Protein AF-A0A8T7HIF3-F1 (afdb_monomer)

Secondary structure (DSSP, 8-state):
-EEEEEEEEEEEEEETTEEEEEEEEEETT--EEEEEEE--EEEEESS----EEEETTEEEEEEEEEEEEEEETTEEEEEEEEEESSHHHHHHHHHHHHHTT--EESTTS-HHHHHHHHTTPPTTS-EEEEEEEE--TTSSS-EEEEEEEEE----------EEEEEEEE--SSS---TTTSPEEEEEEEEE-TT--EEEEEEE--------TTEEE-SSHHHHHHHHHHHHHHH--SEEE-SSTTTTHHHHHHHHHHHTT--

pLDDT: mean 95.4, std 4.4, range [67.19, 98.75]

Solvent-accessible surface area (backbone atoms only — not comparable to full-atom values): 14726 Å² total; per-residue (Å²): 90,77,49,56,31,28,36,70,48,79,49,75,51,76,56,94,64,37,31,34,39,38,30,38,26,30,35,88,90,62,52,59,33,32,42,36,34,76,52,76,33,60,31,35,25,69,60,91,75,80,56,75,45,86,50,100,91,49,72,30,33,50,72,52,72,42,83,43,79,43,77,57,94,91,36,83,42,74,32,21,41,39,30,26,37,32,63,71,24,36,52,56,49,49,51,54,37,46,74,72,72,39,60,67,42,73,56,83,57,56,60,69,61,45,55,30,59,77,49,61,48,58,77,45,16,36,30,38,33,35,35,49,78,50,96,56,91,88,50,99,44,56,39,32,46,34,84,44,73,41,55,77,47,84,58,64,82,78,70,64,26,34,32,34,49,52,72,43,71,50,54,98,53,104,60,92,44,48,91,76,35,48,66,51,34,43,39,40,46,28,36,39,61,90,65,50,77,44,64,40,33,39,29,41,74,87,71,96,80,88,62,87,47,56,46,76,44,86,34,61,67,55,44,54,52,48,51,50,49,49,53,66,72,65,55,55,77,40,80,47,57,82,62,27,87,80,43,47,52,56,37,51,50,46,43,27,59,76,68,72,58,128

Foldseek 3Di:
DKFKWFFADWDWDADPLWIKIWTFIAGPVRATEIEIEIDWDWWKWADDDWDWDDDDPDIKTFPHWDWDWDDDPNDTGIIIITTISDLVSLVVVCVVCVVVVIDIGPSPDRPVNVVCVVQVPDHQAMKMFDFDWDDDPPDPGIYTYGPDIHDDDRDRDAQFWEKEKDWDWDDPPPDDDLLPIATAKMWIWIQGRVRDIDTAMEGCDDDDDDDPRYDHDPDRQVVLVVVVVCCVVSVGPYYDYDCCVPHVVVSSVSNCVSVVND

Structure (mmCIF, N/CA/C/O backbone):
data_AF-A0A8T7HIF3-F1
#
_entry.id   AF-A0A8T7HIF3-F1
#
loop_
_atom_site.group_PDB
_atom_site.id
_atom_site.type_symbol
_atom_site.label_atom_id
_atom_site.label_alt_id
_atom_site.label_comp_id
_atom_site.label_asym_id
_atom_site.label_entity_id
_atom_site.label_seq_id
_atom_site.pdbx_PDB_ins_code
_atom_site.Cartn_x
_atom_site.Cartn_y
_atom_site.Cartn_z
_atom_site.occupancy
_atom_site.B_iso_or_equiv
_atom_site.auth_seq_id
_atom_site.auth_comp_id
_atom_site.auth_asym_id
_atom_site.auth_atom_id
_atom_site.pdbx_PDB_model_num
ATOM 1 N N . MET A 1 1 ? -13.182 -20.890 4.663 1.00 96.44 1 MET A N 1
ATOM 2 C CA . MET A 1 1 ? -11.889 -21.610 4.549 1.00 96.44 1 MET A CA 1
ATOM 3 C C . MET A 1 1 ? -10.808 -20.873 5.333 1.00 96.44 1 MET A C 1
ATOM 5 O O . MET A 1 1 ? -11.036 -19.725 5.696 1.00 96.44 1 MET A O 1
ATOM 9 N N . LYS A 1 2 ? -9.673 -21.520 5.622 1.00 97.62 2 LYS A N 1
ATOM 10 C CA . LYS A 1 2 ? -8.513 -20.895 6.278 1.00 97.62 2 LYS A CA 1
ATOM 11 C C . LYS A 1 2 ? -7.358 -20.776 5.295 1.00 97.62 2 LYS A C 1
ATOM 13 O O . LYS A 1 2 ? -7.141 -21.714 4.532 1.00 97.62 2 LYS A O 1
ATOM 18 N N . ILE A 1 3 ? -6.639 -19.661 5.336 1.00 97.38 3 ILE A N 1
ATOM 19 C CA . ILE A 1 3 ? -5.403 -19.457 4.576 1.00 97.38 3 ILE A CA 1
ATOM 20 C C . ILE A 1 3 ? -4.308 -18.921 5.492 1.00 97.38 3 ILE A C 1
ATOM 22 O O . ILE A 1 3 ? -4.598 -18.189 6.439 1.00 97.38 3 ILE A O 1
ATOM 26 N N . GLN A 1 4 ? -3.064 -19.261 5.178 1.00 96.19 4 GLN A N 1
ATOM 27 C CA . GLN A 1 4 ? -1.876 -18.669 5.779 1.00 96.19 4 GLN A CA 1
ATOM 28 C C . GLN A 1 4 ? -1.153 -17.834 4.727 1.00 96.19 4 GLN A C 1
ATOM 30 O O . GLN A 1 4 ? -1.069 -18.234 3.564 1.00 96.19 4 GLN A O 1
ATOM 35 N N . PHE A 1 5 ? -0.702 -16.648 5.111 1.00 96.00 5 PHE A N 1
ATOM 36 C CA . PHE A 1 5 ? -0.134 -15.674 4.190 1.00 96.00 5 PHE A CA 1
ATOM 37 C C . PHE A 1 5 ? 0.821 -14.722 4.906 1.00 96.00 5 PHE A C 1
ATOM 39 O O . PHE A 1 5 ? 0.818 -14.619 6.131 1.00 96.00 5 PHE A O 1
ATOM 46 N N . TYR A 1 6 ? 1.593 -13.980 4.120 1.00 96.12 6 TYR A N 1
ATOM 47 C CA . TYR A 1 6 ? 2.580 -13.028 4.610 1.00 96.12 6 TYR A CA 1
ATOM 48 C C . TYR A 1 6 ? 2.303 -11.662 3.969 1.00 96.12 6 TYR A C 1
ATOM 50 O O . TYR A 1 6 ? 2.569 -11.470 2.775 1.00 96.12 6 TYR A O 1
ATOM 58 N N . PRO A 1 7 ? 1.706 -10.718 4.714 1.00 96.38 7 PRO A N 1
ATOM 59 C CA . PRO A 1 7 ? 1.350 -9.407 4.191 1.00 96.38 7 PRO A CA 1
ATOM 60 C C . PRO A 1 7 ? 2.551 -8.464 4.203 1.00 96.38 7 PRO A C 1
ATOM 62 O O . PRO A 1 7 ? 3.224 -8.328 5.222 1.00 96.38 7 PRO A O 1
ATOM 65 N N . TYR A 1 8 ? 2.811 -7.783 3.093 1.00 95.19 8 TYR A N 1
ATOM 66 C CA . TYR A 1 8 ? 3.977 -6.903 2.946 1.00 95.19 8 TYR A CA 1
ATOM 67 C C . TYR A 1 8 ? 3.624 -5.468 2.547 1.00 95.19 8 TYR A C 1
ATOM 69 O O . TYR A 1 8 ? 4.460 -4.585 2.717 1.00 95.19 8 TYR A O 1
ATOM 77 N N . ASP A 1 9 ? 2.398 -5.215 2.085 1.00 96.81 9 ASP A N 1
ATOM 78 C CA . ASP A 1 9 ? 1.894 -3.865 1.832 1.00 96.81 9 ASP A CA 1
ATOM 79 C C . ASP A 1 9 ? 0.426 -3.729 2.266 1.00 96.81 9 ASP A C 1
ATOM 81 O O . ASP A 1 9 ? -0.338 -4.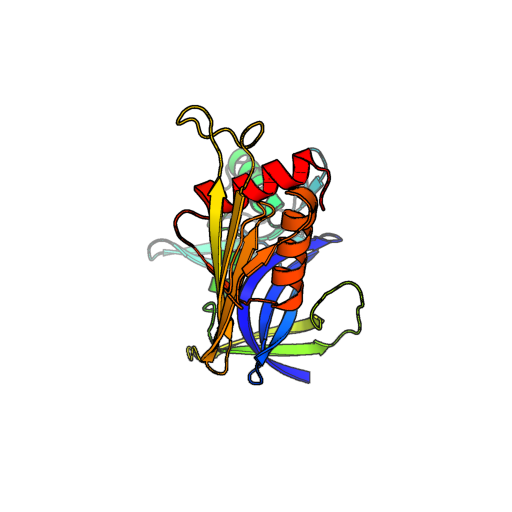702 2.265 1.00 96.81 9 ASP A O 1
ATOM 85 N N . PHE A 1 10 ? 0.039 -2.524 2.683 1.00 97.94 10 PHE A N 1
ATOM 86 C CA . PHE A 1 10 ? -1.220 -2.261 3.374 1.00 97.94 10 PHE A CA 1
ATOM 87 C C . PHE A 1 10 ? -1.871 -0.970 2.883 1.00 97.94 10 PHE A C 1
ATOM 89 O O . PHE A 1 10 ? -1.314 0.121 2.988 1.00 97.94 10 PHE A O 1
ATOM 96 N N . GLU A 1 11 ? -3.125 -1.074 2.463 1.00 97.31 11 GLU A N 1
ATOM 97 C CA . GLU A 1 11 ? -3.973 0.064 2.112 1.00 97.31 11 GLU A CA 1
ATOM 98 C C . GLU A 1 11 ? -5.292 -0.034 2.891 1.00 97.31 11 GLU A C 1
ATOM 100 O O . GLU A 1 11 ? -5.698 -1.115 3.315 1.00 97.31 11 GLU A O 1
ATOM 105 N N . TYR A 1 12 ? -6.012 1.073 3.072 1.00 97.44 12 TYR A N 1
ATOM 106 C CA . TYR A 1 12 ? -7.410 1.011 3.491 1.00 97.44 12 TYR A CA 1
ATOM 107 C C . TYR A 1 12 ? -8.301 1.834 2.570 1.00 97.44 12 TYR A C 1
ATOM 109 O O . TYR A 1 12 ? -7.892 2.862 2.032 1.00 97.44 12 TYR A O 1
ATOM 117 N N . LYS A 1 13 ? -9.551 1.394 2.417 1.00 96.06 13 LYS A N 1
ATOM 118 C CA . LYS A 1 13 ? -10.590 2.125 1.682 1.00 96.06 13 LYS A CA 1
ATOM 119 C C . LYS A 1 13 ? -11.851 2.189 2.517 1.00 96.06 13 LYS A C 1
ATOM 121 O O . LYS A 1 13 ? -12.223 1.211 3.163 1.00 96.06 13 LYS A O 1
ATOM 126 N N . VAL A 1 14 ? -12.510 3.337 2.468 1.00 94.94 14 VAL A N 1
ATOM 127 C CA . VAL A 1 14 ? -13.808 3.554 3.107 1.00 94.94 14 VAL A CA 1
ATOM 128 C C . VAL A 1 14 ? -14.887 3.399 2.044 1.00 94.94 14 VAL A C 1
ATOM 130 O O . VAL A 1 14 ? -14.781 3.986 0.966 1.00 94.94 14 VAL A O 1
ATOM 133 N N . LYS A 1 15 ? -15.905 2.591 2.328 1.00 92.62 15 LYS A N 1
ATOM 134 C CA . LYS A 1 15 ? -17.075 2.406 1.473 1.00 92.62 15 LYS A CA 1
ATOM 135 C C . LYS A 1 15 ? -18.299 2.188 2.356 1.00 92.62 15 LYS A C 1
ATOM 137 O O . LYS A 1 15 ? -18.263 1.307 3.205 1.00 92.62 15 LYS A O 1
ATOM 142 N N . ASP A 1 16 ? -19.357 2.966 2.130 1.00 89.88 16 ASP A N 1
ATOM 143 C CA . ASP A 1 16 ? -20.636 2.852 2.846 1.00 89.88 16 ASP A CA 1
ATOM 144 C C . ASP A 1 16 ? -20.457 2.853 4.383 1.00 89.88 16 ASP A C 1
ATOM 146 O O . ASP A 1 16 ? -20.921 1.949 5.072 1.00 89.88 16 ASP A O 1
ATOM 150 N N . ASP A 1 17 ? -19.701 3.831 4.910 1.00 89.38 17 ASP A N 1
ATOM 151 C CA . ASP A 1 17 ? -19.339 3.973 6.339 1.00 89.38 17 ASP A CA 1
ATOM 152 C C . ASP A 1 17 ? -18.594 2.774 6.963 1.00 89.38 17 ASP A C 1
ATOM 154 O O . ASP A 1 17 ? -18.423 2.686 8.182 1.00 89.38 17 ASP A O 1
ATOM 158 N N . LYS A 1 18 ? -18.095 1.859 6.128 1.00 92.94 18 LYS A N 1
ATOM 159 C CA . LYS A 1 18 ? -17.243 0.742 6.528 1.00 92.94 18 LYS A CA 1
ATOM 160 C C . LYS A 1 18 ? -15.834 0.948 6.016 1.00 92.94 18 LYS A C 1
ATOM 162 O O . LYS A 1 18 ? -15.615 1.371 4.879 1.00 92.94 18 LYS A O 1
ATOM 167 N N . THR A 1 19 ? -14.861 0.619 6.854 1.00 96.56 19 THR A N 1
ATOM 168 C CA . THR A 1 19 ? -13.452 0.696 6.482 1.00 96.56 19 THR A CA 1
ATOM 169 C C . THR A 1 19 ? -12.907 -0.704 6.258 1.00 96.56 19 THR A C 1
ATOM 171 O O . THR A 1 19 ? -13.069 -1.597 7.083 1.00 96.56 19 THR A O 1
ATOM 174 N N . TYR A 1 20 ? -12.268 -0.892 5.110 1.00 97.81 20 TYR A N 1
ATOM 175 C CA . TYR A 1 20 ? -11.677 -2.157 4.707 1.00 97.81 20 TYR A CA 1
ATOM 176 C C . TYR A 1 20 ? -10.174 -1.993 4.579 1.00 97.81 20 TYR A C 1
ATOM 178 O O . TYR A 1 20 ? -9.723 -1.130 3.824 1.00 97.81 20 TYR A O 1
ATOM 186 N N . VAL A 1 21 ? -9.423 -2.832 5.280 1.00 98.44 21 VAL A N 1
ATOM 187 C CA . VAL A 1 21 ? -7.976 -2.966 5.124 1.00 98.44 21 VAL A CA 1
ATOM 188 C C . VAL A 1 21 ? -7.700 -3.990 4.031 1.00 98.44 21 VAL A C 1
ATOM 190 O O . VAL A 1 21 ? -8.274 -5.077 4.036 1.00 98.44 21 VAL A O 1
ATOM 193 N N . TYR A 1 22 ? -6.839 -3.621 3.094 1.00 98.12 22 TYR A N 1
ATOM 194 C CA . TYR A 1 22 ? -6.328 -4.448 2.013 1.00 98.12 22 TYR A CA 1
ATOM 195 C C . TYR A 1 22 ? -4.877 -4.772 2.343 1.00 98.12 22 TYR A C 1
ATOM 197 O O . TYR A 1 22 ? -4.049 -3.872 2.446 1.00 98.12 22 TYR A O 1
ATOM 205 N N . MET A 1 23 ? -4.595 -6.053 2.529 1.00 98.12 23 MET A N 1
ATOM 206 C CA . MET A 1 23 ? -3.263 -6.584 2.779 1.00 98.12 23 MET A CA 1
ATOM 207 C C . MET A 1 23 ? -2.804 -7.267 1.495 1.00 98.12 23 MET A C 1
ATOM 209 O O . MET A 1 23 ? -3.392 -8.273 1.089 1.00 98.12 23 MET A O 1
ATOM 213 N N . TYR A 1 24 ? -1.812 -6.693 0.822 1.00 97.12 24 TYR A N 1
ATOM 214 C CA . TYR A 1 24 ? -1.164 -7.340 -0.313 1.00 97.12 24 TYR A CA 1
ATOM 215 C C . TYR A 1 24 ? -0.136 -8.326 0.226 1.00 97.12 24 TYR A C 1
ATOM 217 O O . TYR A 1 24 ? 0.717 -7.971 1.047 1.00 97.12 24 TYR A O 1
ATOM 225 N N . SER A 1 25 ? -0.276 -9.576 -0.200 1.00 95.75 25 SER A N 1
ATOM 226 C CA . SER A 1 25 ? 0.326 -10.708 0.491 1.00 95.75 25 SER A CA 1
ATOM 227 C C . SER A 1 25 ? 0.764 -11.796 -0.475 1.00 95.75 25 SER A C 1
ATOM 229 O O . SER A 1 25 ? 0.305 -11.864 -1.617 1.00 95.75 25 SER A O 1
ATOM 231 N N . LYS A 1 26 ? 1.602 -12.700 0.028 1.00 95.00 26 LYS A N 1
ATOM 232 C CA . LYS A 1 26 ? 1.905 -13.985 -0.603 1.00 95.00 26 LYS A CA 1
ATOM 233 C C . LYS A 1 26 ? 1.387 -15.140 0.250 1.00 95.00 26 LYS A C 1
ATOM 235 O O . LYS A 1 26 ? 1.401 -15.056 1.477 1.00 95.00 26 LYS A O 1
ATOM 240 N N . LEU A 1 27 ? 0.890 -16.182 -0.408 1.00 94.31 27 LEU A N 1
ATOM 241 C CA . LEU A 1 27 ? 0.676 -17.498 0.195 1.00 94.31 27 LEU A CA 1
ATOM 242 C C . LEU A 1 27 ? 2.014 -18.241 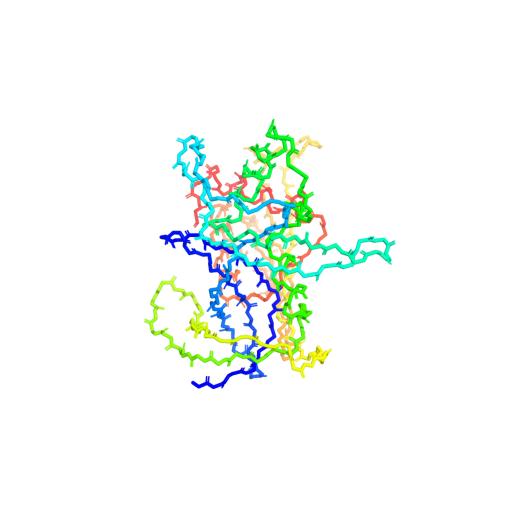0.322 1.00 94.31 27 LEU A C 1
ATOM 244 O O . LEU A 1 27 ? 3.021 -17.831 -0.256 1.00 94.31 27 LEU A O 1
ATOM 248 N N . GLU A 1 28 ? 2.015 -19.358 1.048 1.00 89.44 28 GLU A N 1
ATOM 249 C CA . GLU A 1 28 ? 3.200 -20.212 1.226 1.00 89.44 28 GLU A CA 1
ATOM 250 C C . GLU A 1 28 ? 3.792 -20.710 -0.106 1.00 89.44 28 GLU A C 1
ATOM 252 O O . GLU A 1 28 ? 5.008 -20.777 -0.257 1.00 89.44 28 GLU A O 1
ATOM 257 N N . ASP A 1 29 ? 2.947 -20.969 -1.109 1.00 90.88 29 ASP A N 1
ATOM 258 C CA . ASP A 1 29 ? 3.363 -21.390 -2.455 1.00 90.88 29 ASP A CA 1
ATOM 259 C C . ASP A 1 29 ? 3.863 -20.237 -3.354 1.00 90.88 29 ASP A C 1
ATOM 261 O O . ASP A 1 29 ? 4.174 -20.448 -4.527 1.00 90.88 29 ASP A O 1
ATOM 265 N N . GLY A 1 30 ? 3.936 -19.011 -2.825 1.00 90.75 30 GLY A N 1
ATOM 266 C CA . GLY A 1 30 ? 4.357 -17.811 -3.549 1.00 90.75 30 GLY A CA 1
ATOM 267 C C . GLY A 1 30 ? 3.242 -17.114 -4.334 1.00 90.75 30 GLY A C 1
ATOM 268 O O . GLY A 1 30 ? 3.475 -16.032 -4.884 1.00 90.75 30 GLY A O 1
ATOM 269 N N . THR A 1 31 ? 2.025 -17.665 -4.360 1.00 93.12 31 THR A N 1
ATOM 270 C CA . THR A 1 31 ? 0.877 -17.034 -5.020 1.00 93.12 31 THR A CA 1
ATOM 271 C C . THR A 1 31 ? 0.580 -15.682 -4.381 1.00 93.12 31 THR A C 1
ATOM 273 O O . THR A 1 31 ? 0.305 -15.584 -3.183 1.00 93.12 31 THR A O 1
ATOM 276 N N . LYS A 1 32 ? 0.593 -14.620 -5.192 1.00 94.88 32 LYS A N 1
ATOM 277 C CA . LYS A 1 32 ? 0.207 -13.277 -4.748 1.00 94.88 32 LYS A CA 1
ATOM 278 C C . LYS A 1 32 ? -1.299 -13.197 -4.575 1.00 94.88 32 LYS A C 1
ATOM 280 O O . LYS A 1 32 ? -2.043 -13.583 -5.473 1.00 94.88 32 LYS A O 1
ATOM 285 N N . ILE A 1 33 ? -1.745 -12.631 -3.464 1.00 96.25 33 ILE A N 1
ATOM 286 C CA . ILE A 1 33 ? -3.158 -12.426 -3.146 1.00 96.25 33 ILE A CA 1
ATOM 287 C C . ILE A 1 33 ? -3.371 -11.050 -2.511 1.00 96.25 33 ILE A C 1
ATOM 289 O O . ILE A 1 33 ? -2.432 -10.383 -2.075 1.00 96.25 33 ILE A O 1
ATOM 293 N N . CYS A 1 34 ? -4.629 -10.633 -2.424 1.00 97.62 34 CYS A N 1
ATOM 294 C CA . CYS A 1 34 ? -5.034 -9.518 -1.582 1.00 97.62 34 CYS A CA 1
ATOM 295 C C . CYS A 1 34 ? -6.047 -10.007 -0.547 1.00 97.62 34 CYS A C 1
ATOM 297 O O . CYS A 1 34 ? -7.108 -10.515 -0.910 1.00 97.62 34 CYS A O 1
ATOM 299 N N . VAL A 1 35 ? -5.734 -9.845 0.737 1.00 98.19 35 VAL A N 1
ATOM 300 C CA . VAL A 1 35 ? -6.654 -10.148 1.838 1.00 98.19 35 VAL A CA 1
ATOM 301 C C . VAL A 1 35 ? -7.365 -8.862 2.243 1.00 98.19 35 VAL A C 1
ATOM 303 O O . VAL A 1 35 ? -6.727 -7.882 2.624 1.00 98.19 35 VAL A O 1
ATOM 306 N N . LYS A 1 36 ? -8.693 -8.857 2.164 1.00 98.00 36 LYS A N 1
ATOM 307 C CA . LYS A 1 36 ? -9.542 -7.726 2.532 1.00 98.00 36 LYS A CA 1
ATOM 308 C C . LYS A 1 36 ? -10.277 -8.032 3.833 1.00 98.00 36 LYS A C 1
ATOM 310 O O . LYS A 1 36 ? -11.059 -8.975 3.875 1.00 98.00 36 LYS A O 1
ATOM 315 N N . HIS A 1 37 ? -10.076 -7.205 4.853 1.00 98.31 37 HIS A N 1
ATOM 316 C CA . HIS A 1 37 ? -10.683 -7.362 6.178 1.00 98.31 37 HIS A CA 1
ATOM 317 C C . HIS A 1 37 ? -11.385 -6.067 6.609 1.00 98.31 37 HIS A C 1
ATOM 319 O O . HIS A 1 37 ? -10.850 -4.972 6.424 1.00 98.31 37 HIS A O 1
ATOM 325 N N . GLU A 1 38 ? -12.600 -6.174 7.145 1.00 97.50 38 GLU A N 1
ATOM 326 C CA . GLU A 1 38 ? -13.331 -5.031 7.706 1.00 97.50 38 GLU A CA 1
ATOM 327 C C . GLU A 1 38 ? -12.761 -4.667 9.085 1.00 97.50 38 GLU A C 1
ATOM 329 O O . GLU A 1 38 ? -12.508 -5.535 9.915 1.00 97.50 38 GLU A O 1
ATOM 334 N N . SER A 1 39 ? -12.537 -3.380 9.342 1.00 95.88 39 SER A N 1
ATOM 335 C CA . SER A 1 39 ? -12.076 -2.893 10.644 1.00 95.88 39 SER A CA 1
ATOM 336 C C . SER A 1 39 ? -12.596 -1.484 10.898 1.00 95.88 39 SER A C 1
ATOM 338 O O . SER A 1 39 ? -12.759 -0.693 9.971 1.00 95.88 39 SER A O 1
ATOM 340 N N . CYS A 1 40 ? -12.869 -1.154 12.157 1.00 94.56 40 CYS A N 1
ATOM 341 C CA . CYS A 1 40 ? -13.402 0.147 12.544 1.00 94.56 40 CYS A CA 1
ATOM 342 C C . CYS A 1 40 ? -12.301 1.029 13.130 1.00 94.56 40 CYS A C 1
ATOM 344 O O . CYS A 1 40 ? -11.524 0.597 13.981 1.00 94.56 40 CYS A O 1
ATOM 346 N N . ALA A 1 41 ? -12.269 2.293 12.714 1.00 96.81 41 ALA A N 1
ATOM 347 C CA . ALA A 1 41 ? -11.427 3.286 13.359 1.00 96.81 41 ALA A CA 1
ATOM 348 C C . ALA A 1 41 ? -12.035 3.694 14.705 1.00 96.81 41 ALA A C 1
ATOM 350 O O . ALA A 1 41 ? -13.257 3.753 14.855 1.00 96.81 41 ALA A O 1
ATOM 351 N N . PHE A 1 42 ? -11.184 3.970 15.688 1.00 97.56 42 PHE A N 1
ATOM 352 C CA . PHE A 1 42 ? -11.623 4.417 17.001 1.00 97.56 42 PHE A CA 1
ATOM 353 C C . PHE A 1 42 ? -10.564 5.278 17.693 1.00 97.56 42 PHE A C 1
ATOM 355 O O . PHE A 1 42 ? -9.390 5.287 17.318 1.00 97.56 42 PHE A O 1
ATOM 362 N N . PHE A 1 43 ? -10.996 5.977 18.735 1.00 98.00 43 PHE A N 1
ATOM 363 C CA . PHE A 1 43 ? -10.154 6.649 19.727 1.00 98.00 43 PHE A CA 1
ATOM 364 C C . PHE A 1 43 ? -10.825 6.546 21.102 1.00 98.00 43 PHE A C 1
ATOM 366 O O . PHE A 1 43 ? -11.917 5.990 21.207 1.00 98.00 43 PHE A O 1
ATOM 373 N N . TYR A 1 44 ? -10.202 7.062 22.159 1.00 98.00 44 TYR A N 1
ATOM 374 C CA . TYR A 1 44 ? -10.777 7.002 23.507 1.00 98.00 44 TYR A CA 1
ATOM 375 C C . TYR A 1 44 ? -11.174 8.387 24.019 1.00 98.00 44 TYR A C 1
ATOM 377 O O . TYR A 1 44 ? -10.501 9.374 23.717 1.00 98.00 44 TYR A O 1
ATOM 385 N N . ALA A 1 45 ? -12.238 8.469 24.819 1.00 97.94 45 ALA A N 1
ATOM 386 C CA . ALA A 1 45 ? -12.716 9.712 25.427 1.00 97.94 45 ALA A CA 1
ATOM 387 C C . ALA A 1 45 ? -13.277 9.493 26.842 1.00 97.94 45 ALA A C 1
ATOM 389 O O . ALA A 1 45 ? -13.836 8.443 27.142 1.00 97.94 45 ALA A O 1
ATOM 390 N N . GLU A 1 46 ? -13.185 10.499 27.716 1.00 96.88 46 GLU A N 1
ATOM 391 C CA . GLU A 1 46 ? -13.665 10.396 29.112 1.00 96.88 46 GLU A CA 1
ATOM 392 C C . GLU A 1 46 ? -15.195 10.407 29.257 1.00 96.88 46 GLU A C 1
ATOM 394 O O . GLU A 1 46 ? -15.723 10.084 30.319 1.00 96.88 46 GLU A O 1
ATOM 399 N N . LYS A 1 47 ? -15.929 10.789 28.206 1.00 95.69 47 LYS A N 1
ATOM 400 C CA . LYS A 1 47 ? -17.394 10.865 28.224 1.00 95.69 47 LYS A CA 1
ATOM 401 C C . LYS A 1 47 ? -18.000 10.064 27.083 1.00 95.69 47 LYS A C 1
ATOM 403 O O . LYS A 1 47 ? -17.500 10.103 25.961 1.00 95.69 47 LYS A O 1
ATOM 408 N N . ASN A 1 48 ? -19.122 9.410 27.373 1.00 95.00 48 ASN A N 1
ATOM 409 C CA . ASN A 1 48 ? -19.964 8.801 26.357 1.00 95.00 48 ASN A CA 1
ATOM 410 C C . ASN A 1 48 ? -20.741 9.895 25.628 1.00 95.00 48 ASN A C 1
ATOM 412 O O . ASN A 1 48 ? -21.604 10.544 26.222 1.00 95.00 48 ASN A O 1
ATOM 416 N N . ILE A 1 49 ? -20.420 10.098 24.355 1.00 91.75 49 ILE A N 1
ATOM 417 C CA . ILE A 1 49 ? -21.108 11.044 23.489 1.00 91.75 49 ILE A CA 1
ATOM 418 C C . ILE A 1 49 ? -21.263 10.419 22.110 1.00 91.75 49 ILE A C 1
ATOM 420 O O . ILE A 1 49 ? -20.292 9.964 21.512 1.00 91.75 49 ILE A O 1
ATOM 424 N N . THR A 1 50 ? -22.485 10.468 21.588 1.00 92.88 50 THR A N 1
ATOM 425 C CA . THR A 1 50 ? -22.795 10.140 20.196 1.00 92.88 50 THR A CA 1
ATOM 426 C C . THR A 1 50 ? -23.138 11.432 19.467 1.00 92.88 50 THR A C 1
ATOM 428 O O . THR A 1 50 ? -24.113 12.093 19.819 1.00 92.88 50 THR A O 1
ATOM 431 N N . ILE A 1 51 ? -22.313 11.818 18.493 1.00 94.75 51 ILE A N 1
ATOM 432 C CA . ILE A 1 51 ? -22.503 13.028 17.684 1.00 94.75 51 ILE A CA 1
ATOM 433 C C . ILE A 1 51 ? -22.164 12.771 16.219 1.00 94.75 51 ILE A C 1
ATOM 435 O O . ILE A 1 51 ? -21.425 11.842 15.879 1.00 94.75 51 ILE A O 1
ATOM 439 N N . GLU A 1 52 ? -22.669 13.665 15.378 1.00 96.25 52 GLU A N 1
ATOM 440 C CA . GLU A 1 52 ? -22.321 13.795 13.972 1.00 96.25 52 GLU A CA 1
ATOM 441 C C . GLU A 1 52 ? -21.803 15.214 13.721 1.00 96.25 52 GLU A C 1
ATOM 443 O O . GLU A 1 52 ? -22.378 16.190 14.207 1.00 96.25 52 GLU A O 1
ATOM 448 N N . VAL A 1 53 ? -20.700 15.331 12.986 1.00 95.81 53 VAL A N 1
ATOM 449 C CA . VAL A 1 53 ? -20.040 16.602 12.676 1.00 95.81 53 VAL A CA 1
ATOM 450 C C . VAL A 1 53 ? -19.905 16.723 11.158 1.00 95.81 53 VAL A C 1
ATOM 452 O O . VAL A 1 53 ? -19.167 15.941 10.549 1.00 95.81 53 VAL A O 1
ATOM 455 N N . PRO A 1 54 ? -20.590 17.685 10.517 1.00 93.62 54 PRO A N 1
ATOM 456 C CA . PRO A 1 54 ? -20.419 17.947 9.092 1.00 93.62 54 PRO A CA 1
ATOM 457 C C . PRO A 1 54 ? -18.984 18.392 8.768 1.00 93.62 54 PRO A C 1
ATOM 459 O O . PRO A 1 54 ? -18.453 19.299 9.412 1.00 93.62 54 PRO A O 1
ATOM 462 N N . ASN A 1 55 ? -18.359 17.803 7.745 1.00 88.31 55 ASN A N 1
ATOM 463 C CA . ASN A 1 55 ? -17.023 18.180 7.281 1.00 88.31 55 ASN A CA 1
ATOM 464 C C . ASN A 1 55 ? -16.918 18.178 5.747 1.00 88.31 55 ASN A C 1
ATOM 466 O O . ASN A 1 55 ? -16.614 17.157 5.134 1.00 88.31 55 ASN A O 1
ATOM 470 N N . ARG A 1 56 ? -17.085 19.356 5.131 1.00 84.75 56 ARG A N 1
ATOM 471 C CA . ARG A 1 56 ? -17.007 19.600 3.675 1.00 84.75 56 ARG A CA 1
ATOM 472 C C . ARG A 1 56 ? -17.853 18.629 2.838 1.00 84.75 56 ARG A C 1
ATOM 474 O O . ARG A 1 56 ? -18.974 18.972 2.489 1.00 84.75 56 ARG A O 1
ATOM 481 N N . ASN A 1 57 ? -17.307 17.454 2.526 1.00 82.69 57 ASN A N 1
ATOM 482 C CA . ASN A 1 57 ? -17.889 16.453 1.631 1.00 82.69 57 ASN A CA 1
ATOM 483 C C . ASN A 1 57 ? -18.321 15.166 2.359 1.00 82.69 57 ASN A C 1
ATOM 485 O O . ASN A 1 57 ? -18.835 14.258 1.715 1.00 82.69 57 ASN A O 1
ATOM 489 N N . GLU A 1 58 ? -18.086 15.055 3.668 1.00 86.25 58 GLU A N 1
ATOM 490 C CA . GLU A 1 58 ? -18.418 13.872 4.466 1.00 86.25 58 GLU A CA 1
ATOM 491 C C . GLU A 1 58 ? -18.953 14.266 5.853 1.00 86.25 58 GLU A C 1
ATOM 493 O O . GLU A 1 58 ? -18.725 15.378 6.333 1.00 86.25 58 GLU A O 1
ATOM 498 N N . ILE A 1 59 ? -19.687 13.358 6.499 1.00 94.06 59 ILE A N 1
ATOM 499 C CA . ILE A 1 59 ? -20.143 13.517 7.885 1.00 94.06 59 ILE A CA 1
ATOM 500 C C . ILE A 1 59 ? -19.270 12.624 8.763 1.00 94.06 59 ILE A C 1
ATOM 502 O O . ILE A 1 59 ? -19.187 11.415 8.544 1.00 94.06 59 ILE A O 1
ATOM 506 N N . ALA A 1 60 ? -18.617 13.215 9.761 1.00 96.00 60 ALA A N 1
ATOM 507 C CA . ALA A 1 60 ? -17.886 12.463 10.768 1.00 96.00 60 ALA A CA 1
ATOM 508 C C . ALA A 1 60 ? -18.856 12.009 11.859 1.00 96.00 60 ALA A C 1
ATOM 510 O O . ALA A 1 60 ? -19.488 12.843 12.505 1.00 96.00 60 ALA A O 1
ATOM 511 N N . LYS A 1 61 ? -18.980 10.698 12.065 1.00 96.00 61 LYS A N 1
ATOM 512 C CA . LYS A 1 61 ? -20.007 10.112 12.928 1.00 96.00 61 LYS A CA 1
ATOM 513 C C . LYS A 1 61 ? -19.413 9.180 13.972 1.00 96.00 61 LYS A C 1
ATOM 515 O O . LYS A 1 61 ? -18.574 8.334 13.652 1.00 96.00 61 LYS A O 1
ATOM 520 N N . VAL A 1 62 ? -19.896 9.312 15.206 1.00 97.44 62 VAL A N 1
ATOM 521 C CA . VAL A 1 62 ? -19.761 8.267 16.227 1.00 97.44 62 VAL A CA 1
ATOM 522 C C . VAL A 1 62 ? -20.756 7.155 15.904 1.00 97.44 62 VAL A C 1
ATOM 524 O O . VAL A 1 62 ? -21.963 7.389 15.875 1.00 97.44 62 VAL A O 1
ATOM 527 N N . MET A 1 63 ? -20.247 5.953 15.647 1.00 96.00 63 MET A N 1
ATOM 528 C CA . MET A 1 63 ? -21.063 4.789 15.291 1.00 96.00 63 MET A CA 1
ATOM 529 C C . MET A 1 63 ? -21.592 4.081 16.533 1.00 96.00 63 MET A C 1
ATOM 531 O O . MET A 1 63 ? -22.777 3.778 16.618 1.00 96.00 63 MET A O 1
ATOM 535 N N . HIS A 1 64 ? -20.706 3.821 17.492 1.00 96.25 64 HIS A N 1
ATOM 536 C CA . HIS A 1 64 ? -21.049 3.293 18.806 1.00 96.25 64 HIS A CA 1
ATOM 537 C C . HIS A 1 64 ? -19.905 3.556 19.788 1.00 96.25 64 HIS A C 1
ATOM 539 O O . HIS A 1 64 ? -18.803 3.959 19.402 1.00 96.25 64 HIS A O 1
ATOM 545 N N . THR A 1 65 ? -20.178 3.326 21.068 1.00 97.81 65 THR A N 1
ATOM 546 C CA . THR A 1 65 ? -19.219 3.521 22.154 1.00 97.81 65 THR A CA 1
ATOM 547 C C . THR A 1 65 ? -19.187 2.303 23.060 1.00 97.81 65 THR A C 1
ATOM 549 O O . THR A 1 65 ? -20.240 1.744 23.364 1.00 97.81 65 THR A O 1
ATOM 552 N N . GLU A 1 66 ? -18.013 1.953 23.562 1.00 97.75 66 GLU A N 1
ATOM 553 C CA . GLU A 1 66 ? -17.813 0.822 24.468 1.00 97.75 66 GLU A CA 1
ATOM 554 C C . GLU A 1 66 ? -17.078 1.296 25.734 1.00 97.75 66 GLU A C 1
ATOM 556 O O . GLU A 1 66 ? -16.021 1.920 25.608 1.00 97.75 66 GLU A O 1
ATOM 561 N N . PRO A 1 67 ? -17.610 1.070 26.951 1.00 97.88 67 PRO A N 1
ATOM 562 C CA . PRO A 1 67 ? -16.894 1.403 28.179 1.00 97.88 67 PRO A CA 1
ATOM 563 C C . PRO A 1 67 ? -15.691 0.469 28.362 1.00 97.88 67 PRO A C 1
ATOM 565 O O . PRO A 1 67 ? -15.821 -0.746 28.238 1.00 97.88 67 PRO A O 1
ATOM 568 N N . ILE A 1 68 ? -14.529 1.032 28.685 1.00 97.88 68 ILE A N 1
ATOM 569 C CA . ILE A 1 68 ? -13.284 0.281 28.865 1.00 97.88 68 ILE A CA 1
ATOM 570 C C . ILE A 1 68 ? -12.437 0.880 29.991 1.00 97.88 68 ILE A C 1
ATOM 572 O O . ILE A 1 68 ? -12.385 2.098 30.180 1.00 97.88 68 ILE A O 1
ATOM 576 N N . GLU A 1 69 ? -11.749 0.012 30.729 1.00 97.69 69 GLU A N 1
ATOM 577 C CA . GLU A 1 69 ? -10.712 0.416 31.674 1.00 97.69 69 GLU A CA 1
ATOM 578 C C . GLU A 1 69 ? -9.351 0.434 30.963 1.00 97.69 69 GLU A C 1
ATOM 580 O O . GLU A 1 69 ? -8.938 -0.560 30.363 1.00 97.69 69 GLU A O 1
ATOM 585 N N . MET A 1 70 ? -8.635 1.553 31.048 1.00 95.62 70 MET A N 1
ATOM 586 C CA . MET A 1 70 ? -7.282 1.710 30.508 1.00 95.62 70 MET A CA 1
ATOM 587 C C . MET A 1 70 ? -6.279 2.005 31.620 1.00 95.62 70 MET A C 1
ATOM 589 O O . MET A 1 70 ? -6.634 2.563 32.658 1.00 95.62 70 MET A O 1
ATOM 593 N N . ASP A 1 71 ? -5.010 1.669 31.388 1.00 96.62 71 ASP A N 1
ATOM 594 C CA . ASP A 1 71 ? -3.903 2.195 32.186 1.00 96.62 71 ASP A CA 1
ATOM 595 C C . ASP A 1 71 ? -3.387 3.495 31.559 1.00 96.62 71 ASP A C 1
ATOM 597 O O . ASP A 1 71 ? -3.032 3.531 30.380 1.00 96.62 71 ASP A O 1
ATOM 601 N N . LEU A 1 72 ? -3.355 4.568 32.347 1.00 95.25 72 LEU A N 1
ATOM 602 C CA . LEU A 1 72 ? -2.752 5.838 31.974 1.00 95.25 72 LEU A CA 1
ATOM 603 C C . LEU A 1 72 ? -1.720 6.232 33.029 1.00 95.25 72 LEU A C 1
ATOM 605 O O . LEU A 1 72 ? -2.070 6.704 34.112 1.00 95.25 72 LEU A O 1
ATOM 609 N N . LEU A 1 73 ? -0.438 6.079 32.685 1.00 94.56 73 LEU A N 1
ATOM 610 C CA . LEU A 1 73 ? 0.695 6.394 33.565 1.00 94.56 73 LEU A CA 1
ATOM 611 C C . LEU A 1 73 ? 0.623 5.633 34.905 1.00 94.56 73 LEU A C 1
ATOM 613 O O . LEU A 1 73 ? 0.837 6.218 35.970 1.00 94.56 73 LEU A O 1
ATOM 617 N N . GLY A 1 74 ? 0.282 4.341 34.855 1.00 96.00 74 GLY A N 1
ATOM 618 C CA . GLY A 1 74 ? 0.162 3.467 36.025 1.00 96.00 74 GLY A CA 1
ATOM 619 C C . GLY A 1 74 ? -1.128 3.657 36.826 1.00 96.00 74 GLY A C 1
ATOM 620 O O . GLY A 1 74 ? -1.257 3.107 37.921 1.00 96.00 74 GLY A O 1
ATOM 621 N N . LYS A 1 75 ? -2.073 4.467 36.331 1.00 96.38 75 LYS A N 1
ATOM 622 C CA . LYS A 1 75 ? -3.384 4.675 36.955 1.00 96.38 75 LYS A CA 1
ATOM 623 C C . LYS A 1 75 ? -4.478 4.102 36.073 1.00 96.38 75 LYS A C 1
ATOM 625 O O . LYS A 1 75 ? -4.576 4.449 34.899 1.00 96.38 75 LYS A O 1
ATOM 630 N N . LYS A 1 76 ? -5.354 3.298 36.672 1.00 97.50 76 LYS A N 1
ATOM 631 C CA . LYS A 1 76 ? -6.573 2.827 36.016 1.00 97.50 76 LYS A CA 1
ATOM 632 C C . LYS A 1 76 ? -7.557 3.978 35.831 1.00 97.50 76 LYS A C 1
ATOM 634 O O . LYS A 1 76 ? -7.881 4.678 36.791 1.00 97.50 76 LYS A O 1
ATOM 639 N N . ILE A 1 77 ? -8.016 4.170 34.601 1.00 97.12 77 ILE A N 1
ATOM 640 C CA . ILE A 1 77 ? -9.039 5.150 34.236 1.00 97.12 77 ILE A CA 1
ATOM 641 C C . ILE A 1 77 ? -10.166 4.455 33.477 1.00 97.12 77 ILE A C 1
ATOM 643 O O . ILE A 1 77 ? -9.920 3.574 32.657 1.00 97.12 77 ILE A O 1
ATOM 647 N N . ASN A 1 78 ? -11.401 4.883 33.728 1.00 97.88 78 ASN A N 1
ATOM 648 C CA . ASN A 1 78 ? -12.560 4.448 32.958 1.00 97.88 78 ASN A CA 1
ATOM 649 C C . ASN A 1 78 ? -12.814 5.455 31.841 1.00 97.88 78 ASN A C 1
ATOM 651 O O . ASN A 1 78 ? -12.987 6.648 32.102 1.00 97.88 78 ASN A O 1
ATOM 655 N N . VAL A 1 79 ? -12.830 4.975 30.605 1.00 98.19 79 VAL A N 1
ATOM 656 C CA . VAL A 1 79 ? -13.072 5.780 29.406 1.00 98.19 79 VAL A CA 1
ATOM 657 C C . VAL A 1 79 ? -14.028 5.044 28.474 1.00 98.19 79 VAL A C 1
ATOM 659 O O . VAL A 1 79 ? -14.415 3.902 28.713 1.00 98.19 79 VAL A O 1
ATOM 662 N N . PHE A 1 80 ? -14.419 5.705 27.394 1.00 98.38 80 PHE A N 1
ATOM 663 C CA . PHE A 1 80 ? -15.205 5.121 26.321 1.00 98.38 80 PHE A CA 1
ATOM 664 C C . PHE A 1 80 ? -14.335 4.994 25.078 1.00 98.38 80 PHE A C 1
ATOM 666 O O . PHE A 1 80 ? -13.717 5.968 24.644 1.00 98.38 80 PHE A O 1
ATOM 673 N N . LYS A 1 81 ? -14.307 3.802 24.489 1.00 98.12 81 LYS A N 1
ATOM 674 C CA . LYS A 1 81 ? -13.791 3.562 23.145 1.00 98.12 81 LYS A CA 1
ATOM 675 C C . LYS A 1 81 ? -14.846 4.024 22.145 1.00 98.12 81 LYS A C 1
ATOM 677 O O . LYS A 1 81 ? -15.958 3.504 22.123 1.00 98.12 81 LYS A O 1
ATOM 682 N N . ILE A 1 82 ? -14.514 5.047 21.370 1.00 98.25 82 ILE A N 1
ATOM 683 C CA . ILE A 1 82 ? -15.402 5.743 20.441 1.00 98.25 82 ILE A CA 1
ATOM 684 C C . ILE A 1 82 ? -15.119 5.232 19.033 1.00 98.25 82 ILE A C 1
ATOM 686 O O . ILE A 1 82 ? -14.097 5.589 18.447 1.00 98.25 82 ILE A O 1
ATOM 690 N N . TYR A 1 83 ? -16.013 4.413 18.487 1.00 97.62 83 TYR A N 1
ATOM 691 C CA . TYR A 1 83 ? -15.892 3.897 17.126 1.00 97.62 83 TYR A CA 1
ATOM 692 C C . TYR A 1 83 ? -16.481 4.890 16.124 1.00 97.62 83 TYR A C 1
ATOM 694 O O . TYR A 1 83 ? -17.552 5.461 16.349 1.00 97.62 83 TYR A O 1
ATOM 702 N N . THR A 1 84 ? -15.794 5.086 15.003 1.00 96.94 84 THR A N 1
ATOM 703 C CA . THR A 1 84 ? -16.137 6.089 13.991 1.00 96.94 84 THR A CA 1
ATOM 704 C C . THR A 1 84 ? -16.438 5.444 12.640 1.00 96.94 84 THR A C 1
ATOM 706 O O . THR A 1 84 ? -15.999 4.331 12.352 1.00 96.94 84 THR A O 1
ATOM 709 N N . ASN A 1 85 ? -17.180 6.150 11.784 1.00 95.38 85 ASN A N 1
ATOM 710 C CA . ASN A 1 85 ? -17.514 5.681 10.431 1.00 95.38 85 ASN A CA 1
ATOM 711 C C . ASN A 1 85 ? -16.321 5.677 9.457 1.00 95.38 85 ASN A C 1
ATOM 713 O O . ASN A 1 85 ? -16.359 5.041 8.406 1.00 95.38 85 ASN A O 1
ATOM 717 N N . SER A 1 86 ? -15.244 6.392 9.785 1.00 95.81 86 SER A N 1
ATOM 718 C CA . SER A 1 86 ? -14.013 6.373 8.999 1.00 95.81 86 SER A CA 1
ATOM 719 C C . SER A 1 86 ? -12.787 6.776 9.827 1.00 95.81 86 SER A C 1
ATOM 721 O O . SER A 1 86 ? -12.921 7.469 10.843 1.00 95.81 86 SER A O 1
ATOM 723 N N . PRO A 1 87 ? -11.571 6.421 9.373 1.00 96.25 87 PRO A N 1
ATOM 724 C CA . PRO A 1 87 ? -10.320 6.923 9.936 1.00 96.25 87 PRO A CA 1
ATOM 725 C C . PRO A 1 87 ? -10.215 8.448 9.985 1.00 96.25 87 PRO A C 1
ATOM 727 O O . PRO A 1 87 ? -9.699 8.996 10.956 1.00 96.25 87 PRO A O 1
ATOM 730 N N . LYS A 1 88 ? -10.725 9.152 8.967 1.00 94.56 88 LYS A N 1
ATOM 731 C CA . LYS A 1 88 ? -10.706 10.623 8.926 1.00 94.56 88 LYS A CA 1
ATOM 732 C C . LYS A 1 88 ? -11.581 11.229 10.020 1.00 94.56 88 LYS A C 1
ATOM 734 O O . LYS A 1 88 ? -11.215 12.246 10.604 1.00 94.56 88 LYS A O 1
ATOM 739 N N . SER A 1 89 ? -12.699 10.577 10.335 1.00 96.31 89 SER A N 1
ATOM 740 C CA . SER A 1 89 ? -13.626 11.015 11.379 1.00 96.31 89 SER A CA 1
ATOM 741 C C . SER A 1 89 ? -12.990 11.041 12.768 1.00 96.31 89 SER A C 1
ATOM 743 O O . SER A 1 89 ? -13.432 11.826 13.599 1.00 96.31 89 SER A O 1
ATOM 745 N N . VAL A 1 90 ? -11.929 10.263 13.019 1.00 96.94 90 VAL A N 1
ATOM 746 C CA . VAL A 1 90 ? -11.214 10.264 14.308 1.00 96.94 90 VAL A CA 1
ATOM 747 C C . VAL A 1 90 ? -10.687 11.656 14.653 1.00 96.94 90 VAL A C 1
ATOM 749 O O . VAL A 1 90 ? -10.973 12.166 15.733 1.00 96.94 90 VAL A O 1
ATOM 752 N N . SER A 1 91 ? -9.960 12.308 13.740 1.00 95.69 91 SER A N 1
ATOM 753 C CA . SER A 1 91 ? -9.360 13.621 14.019 1.00 95.69 91 SER A CA 1
ATOM 754 C C . SER A 1 91 ? -10.408 14.735 14.107 1.00 95.69 91 SER A C 1
ATOM 756 O O . SER A 1 91 ? -10.280 15.641 14.932 1.00 95.69 91 SER A O 1
ATOM 758 N N . ILE A 1 92 ? -11.472 14.645 13.304 1.00 96.31 92 ILE A N 1
ATOM 759 C CA . ILE A 1 92 ? -12.589 15.601 13.297 1.00 96.31 92 ILE A CA 1
ATOM 760 C C . ILE A 1 92 ? -13.360 15.523 14.618 1.00 96.31 92 ILE A C 1
ATOM 762 O O . ILE A 1 92 ? -13.542 16.539 15.290 1.00 96.31 92 ILE A O 1
ATOM 766 N N . LEU A 1 93 ? -13.767 14.316 15.017 1.00 97.44 93 LEU A N 1
ATOM 767 C CA . LEU A 1 93 ? -14.520 14.090 16.249 1.00 97.44 93 LEU A CA 1
ATOM 768 C C . LEU A 1 93 ? -13.668 14.394 17.479 1.00 97.44 93 LEU A C 1
ATOM 770 O O . LEU A 1 93 ? -14.150 15.060 18.387 1.00 97.44 93 LEU A O 1
ATOM 774 N N . ALA A 1 94 ? -12.394 13.997 17.502 1.00 96.56 94 ALA A N 1
ATOM 775 C CA . ALA A 1 94 ? -11.513 14.321 18.621 1.00 96.56 94 ALA A CA 1
ATOM 776 C C . ALA A 1 94 ? -11.333 15.839 18.798 1.00 96.56 94 ALA A C 1
ATOM 778 O O . ALA A 1 94 ? -11.326 16.334 19.928 1.00 96.56 94 ALA A O 1
ATOM 779 N N . LYS A 1 95 ? -11.253 16.602 17.698 1.00 96.25 95 LYS A N 1
ATOM 780 C CA . LYS A 1 95 ? -11.219 18.070 17.747 1.00 96.25 95 LYS A CA 1
ATOM 781 C C . LYS A 1 95 ? -12.513 18.647 18.326 1.00 96.25 95 LYS A C 1
ATOM 783 O O . LYS A 1 95 ? -12.442 19.505 19.204 1.00 96.25 95 LYS A O 1
ATOM 788 N N . GLU A 1 96 ? -13.670 18.168 17.875 1.00 97.00 96 GLU A N 1
ATOM 789 C CA . GLU A 1 96 ? -14.977 18.591 18.397 1.00 97.00 96 GLU A CA 1
ATOM 790 C C . GLU A 1 96 ? -15.117 18.263 19.895 1.00 97.00 96 GLU A C 1
ATOM 792 O O . GLU A 1 96 ? -15.548 19.097 20.690 1.00 97.00 96 GLU A O 1
ATOM 797 N N . PHE A 1 97 ? -14.685 17.072 20.318 1.00 97.12 97 PHE A N 1
ATOM 798 C CA . PHE A 1 97 ? -14.684 16.660 21.724 1.00 97.12 97 PHE A CA 1
ATOM 799 C C . PHE A 1 97 ? -13.794 17.584 22.563 1.00 97.12 97 PHE A C 1
ATOM 801 O O . PHE A 1 97 ? -14.226 18.075 23.609 1.00 97.12 97 PHE A O 1
ATOM 808 N N . SER A 1 98 ? -12.592 17.898 22.071 1.00 94.69 98 SER A N 1
ATOM 809 C CA . SER A 1 98 ? -11.679 18.830 22.736 1.00 94.69 98 SER A CA 1
ATOM 810 C C . SER A 1 98 ? -12.282 20.230 22.880 1.00 94.69 98 SER A C 1
ATOM 812 O O . SER A 1 98 ? -12.093 20.857 23.921 1.00 94.69 98 SER A O 1
ATOM 814 N N . GLN A 1 99 ? -13.028 20.721 21.884 1.00 96.06 99 GLN A N 1
ATOM 815 C CA . GLN A 1 99 ? -13.728 22.012 21.961 1.00 96.06 99 GLN A CA 1
ATOM 816 C C . GLN A 1 99 ? -14.853 22.011 23.004 1.00 96.06 99 GLN A C 1
ATOM 818 O O . GLN A 1 99 ? -15.117 23.039 23.623 1.00 96.06 99 GLN A O 1
ATOM 823 N N . LYS A 1 100 ? -15.470 20.852 23.260 1.00 96.19 100 LYS A N 1
ATOM 824 C CA . LYS A 1 100 ? -16.440 20.651 24.351 1.00 96.19 100 LYS A CA 1
ATOM 825 C C . LYS A 1 100 ? -15.785 20.395 25.717 1.00 96.19 100 LYS A C 1
ATOM 827 O O . LYS A 1 100 ? -16.487 20.061 26.671 1.00 96.19 100 LYS A O 1
ATOM 832 N N . GLY A 1 101 ? -14.460 20.520 25.828 1.00 96.81 101 GLY A N 1
ATOM 833 C CA . GLY A 1 101 ? -13.721 20.273 27.069 1.00 96.81 101 GLY A CA 1
ATOM 834 C C . GLY A 1 101 ? -13.643 18.794 27.458 1.00 96.81 101 GLY A C 1
ATOM 835 O O . GLY A 1 101 ? -13.482 18.476 28.635 1.00 96.81 101 GLY A O 1
ATOM 836 N N . ILE A 1 102 ? -13.792 17.882 26.496 1.00 97.31 102 ILE A N 1
ATOM 837 C CA . ILE A 1 102 ? -13.704 16.438 26.719 1.00 97.31 102 ILE A CA 1
ATOM 838 C C . ILE A 1 102 ? -12.313 15.986 26.325 1.00 97.31 102 ILE A C 1
ATOM 840 O O . ILE A 1 102 ? -11.876 16.183 25.190 1.00 97.31 102 ILE A O 1
ATOM 844 N N . LYS A 1 103 ? -11.621 15.352 27.265 1.00 96.94 103 LYS A N 1
ATOM 845 C CA . LYS A 1 103 ? -10.295 14.818 27.008 1.00 96.94 103 LYS A CA 1
ATOM 846 C C . LYS A 1 103 ? -10.387 13.531 26.193 1.00 96.94 103 LYS A C 1
ATOM 848 O O . LYS A 1 103 ? -11.212 12.658 26.472 1.00 96.94 103 LYS A O 1
ATOM 853 N N . THR A 1 104 ? -9.524 13.438 25.188 1.00 97.19 104 THR A N 1
ATOM 854 C CA . THR A 1 104 ? -9.419 12.298 24.277 1.00 97.19 104 THR A CA 1
ATOM 855 C C . THR A 1 104 ? -8.019 11.706 24.313 1.00 97.19 104 THR A C 1
ATOM 857 O O . THR A 1 104 ? -7.051 12.412 24.609 1.00 97.19 104 THR A O 1
ATOM 860 N N . TYR A 1 105 ? -7.907 10.430 23.958 1.00 97.12 105 TYR A N 1
ATOM 861 C CA . TYR A 1 105 ? -6.652 9.694 23.941 1.00 97.12 105 TYR A CA 1
ATOM 862 C C . TYR A 1 105 ? -6.495 8.887 22.654 1.00 97.12 105 TYR A C 1
ATOM 864 O O . TYR A 1 105 ? -7.466 8.432 22.047 1.00 97.12 105 TYR A O 1
ATOM 872 N N . GLU A 1 106 ? -5.234 8.705 22.266 1.00 96.19 106 GLU A N 1
ATOM 873 C CA . GLU A 1 106 ? -4.787 7.923 21.112 1.00 96.19 106 GLU A CA 1
ATOM 874 C C . GLU A 1 106 ? -5.432 8.271 19.752 1.00 96.19 106 GLU A C 1
ATOM 876 O O . GLU A 1 106 ? -5.407 7.468 18.818 1.00 96.19 106 GLU A O 1
ATOM 881 N N . GLN A 1 107 ? -5.950 9.492 19.606 1.00 95.88 107 GLN A N 1
ATOM 882 C CA . GLN A 1 107 ? -6.596 9.993 18.387 1.00 95.88 107 GLN A CA 1
ATOM 883 C C . GLN A 1 107 ? -5.629 10.258 17.217 1.00 95.88 107 GLN A C 1
ATOM 885 O O . GLN A 1 107 ? -6.064 10.492 16.095 1.00 95.88 107 GLN A O 1
ATOM 890 N N . ASN A 1 108 ? -4.316 10.239 17.475 1.00 94.75 108 ASN A N 1
ATOM 891 C CA . ASN A 1 108 ? -3.269 10.579 16.504 1.00 94.75 108 ASN A CA 1
ATOM 892 C C . ASN A 1 108 ? -2.477 9.352 16.016 1.00 94.75 108 ASN A C 1
ATOM 894 O O . ASN A 1 108 ? -1.329 9.481 15.593 1.00 94.75 108 ASN A O 1
ATOM 898 N N . ILE A 1 109 ? -3.056 8.151 16.095 1.00 95.75 109 ILE A N 1
ATOM 899 C CA . ILE A 1 109 ? -2.446 6.937 15.537 1.00 95.75 109 ILE A CA 1
ATOM 900 C C . ILE A 1 109 ? -3.021 6.698 14.141 1.00 95.75 109 ILE A C 1
ATOM 902 O O . ILE A 1 109 ? -4.234 6.583 13.978 1.00 95.75 109 ILE A O 1
ATOM 906 N N . LEU A 1 110 ? -2.149 6.613 13.130 1.00 96.50 110 LEU A N 1
ATOM 907 C CA . LEU A 1 110 ? -2.559 6.284 11.763 1.00 96.50 110 LEU A CA 1
ATOM 908 C C . LEU A 1 110 ? -3.302 4.945 11.737 1.00 96.50 110 LEU A C 1
ATOM 910 O O . LEU A 1 110 ? -2.879 3.982 12.373 1.00 96.50 110 LEU A O 1
ATOM 914 N N . PHE A 1 111 ? -4.387 4.872 10.968 1.00 97.69 111 PHE A N 1
ATOM 915 C CA . PHE A 1 111 ? -5.306 3.734 11.006 1.00 97.69 111 PHE A CA 1
ATOM 916 C C . PHE A 1 111 ? -4.648 2.386 10.689 1.00 97.69 111 PHE A C 1
ATOM 918 O O . PHE A 1 111 ? -4.859 1.430 11.426 1.00 97.69 111 PHE A O 1
ATOM 925 N N . ILE A 1 112 ? -3.787 2.313 9.668 1.00 98.00 112 ILE A N 1
ATOM 926 C CA . ILE A 1 112 ? -3.041 1.079 9.368 1.00 98.00 112 ILE A CA 1
ATOM 927 C C . ILE A 1 112 ? -2.126 0.692 10.535 1.00 98.00 112 ILE A C 1
ATOM 929 O O . ILE A 1 112 ? -2.079 -0.468 10.924 1.00 98.00 112 ILE A O 1
ATOM 933 N N . HIS A 1 113 ? -1.448 1.658 11.159 1.00 97.44 113 HIS A N 1
ATOM 934 C CA . HIS A 1 113 ? -0.573 1.373 12.299 1.00 97.44 113 HIS A CA 1
ATOM 935 C C . HIS A 1 113 ? -1.372 0.885 13.512 1.00 97.44 113 HIS A C 1
ATOM 937 O O . HIS A 1 113 ? -0.904 0.009 14.234 1.00 97.44 113 HIS A O 1
ATOM 943 N N . ARG A 1 114 ? -2.571 1.439 13.735 1.00 97.44 114 ARG A N 1
ATOM 944 C CA . ARG A 1 114 ? -3.510 0.947 14.748 1.00 97.44 114 ARG A CA 1
ATOM 945 C C . ARG A 1 114 ? -3.902 -0.497 14.458 1.00 97.44 114 ARG A C 1
ATOM 947 O O . ARG A 1 114 ? -3.717 -1.347 15.317 1.00 97.44 114 ARG A O 1
ATOM 954 N N . TYR A 1 115 ? -4.382 -0.758 13.244 1.00 97.94 115 TYR A N 1
ATOM 955 C CA . TYR A 1 115 ? -4.831 -2.075 12.802 1.00 97.94 115 TYR A CA 1
ATOM 956 C C . TYR A 1 115 ? -3.759 -3.153 13.014 1.00 97.94 115 TYR A C 1
ATOM 958 O O . TYR A 1 115 ? -4.041 -4.195 13.601 1.00 97.94 115 TYR A O 1
ATOM 966 N N . LEU A 1 116 ? -2.516 -2.875 12.607 1.00 97.69 116 LEU A N 1
ATOM 967 C CA . LEU A 1 116 ? -1.393 -3.795 12.793 1.00 97.69 116 LEU A CA 1
ATOM 968 C C . LEU A 1 116 ? -1.084 -4.048 14.273 1.00 97.69 116 LEU A C 1
ATOM 970 O O . LEU A 1 116 ? -0.885 -5.192 14.664 1.00 97.69 116 LEU A O 1
ATOM 974 N N . ARG A 1 117 ? -1.070 -3.002 15.110 1.00 96.75 117 ARG A N 1
ATOM 975 C CA . ARG A 1 117 ? -0.770 -3.131 16.547 1.00 96.75 117 ARG A CA 1
ATOM 976 C C . ARG A 1 117 ? -1.845 -3.901 17.300 1.00 96.75 117 ARG A C 1
ATOM 978 O O . ARG A 1 117 ? -1.504 -4.765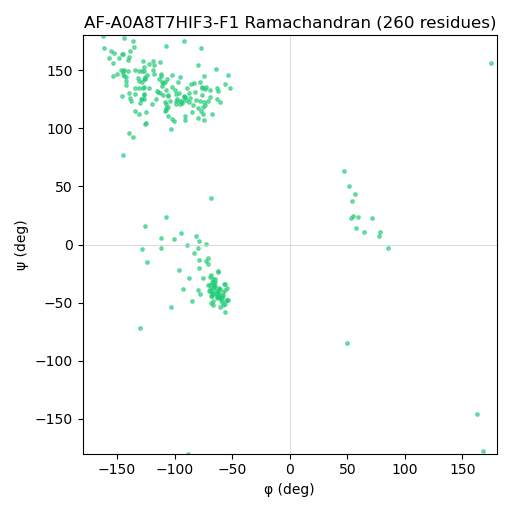 18.101 1.00 96.75 117 ARG A O 1
ATOM 985 N N . ASP A 1 118 ? -3.110 -3.599 17.034 1.00 95.81 118 ASP A N 1
ATOM 986 C CA . ASP A 1 118 ? -4.239 -4.222 17.726 1.00 95.81 118 ASP A CA 1
ATOM 987 C C . ASP A 1 118 ? -4.335 -5.719 17.402 1.00 95.81 118 ASP A C 1
ATOM 989 O O . ASP A 1 118 ? -4.644 -6.519 18.281 1.00 95.81 118 ASP A O 1
ATOM 993 N N . LEU A 1 119 ? -4.019 -6.104 16.160 1.00 96.56 119 LEU A N 1
ATOM 994 C CA . LEU A 1 119 ? -3.965 -7.505 15.729 1.00 96.56 119 LEU A CA 1
ATOM 995 C C . LEU A 1 119 ? -2.591 -8.160 15.930 1.00 96.56 119 LEU A C 1
ATOM 997 O O . LEU A 1 119 ? -2.427 -9.330 15.595 1.00 96.56 119 LEU A O 1
ATOM 1001 N N . GLN A 1 120 ? -1.614 -7.412 16.451 1.00 96.44 120 GLN A N 1
ATOM 1002 C CA . GLN A 1 120 ? -0.220 -7.834 16.631 1.00 96.44 120 GLN A CA 1
ATOM 1003 C C . GLN A 1 120 ? 0.467 -8.334 15.348 1.00 96.44 120 GLN A C 1
ATOM 1005 O O . GLN A 1 120 ? 1.453 -9.064 15.409 1.00 96.44 120 GLN A O 1
ATOM 1010 N N . ILE A 1 121 ? -0.014 -7.896 14.185 1.00 96.12 121 ILE A N 1
ATOM 1011 C CA . ILE A 1 121 ? 0.547 -8.273 12.890 1.00 96.12 121 ILE A CA 1
ATOM 1012 C C . ILE A 1 121 ? 1.876 -7.548 12.702 1.00 96.12 121 ILE A C 1
ATOM 1014 O O . ILE A 1 121 ? 1.933 -6.314 12.651 1.00 96.12 121 ILE A O 1
ATOM 1018 N N . THR A 1 122 ? 2.941 -8.326 12.536 1.00 95.31 122 THR A N 1
ATOM 1019 C CA . THR A 1 122 ? 4.218 -7.818 12.036 1.00 95.31 122 THR A CA 1
ATOM 1020 C C . THR A 1 122 ? 4.228 -7.971 10.511 1.00 95.31 122 THR A C 1
ATOM 1022 O O . THR A 1 122 ? 3.956 -9.060 10.010 1.00 95.31 122 THR A O 1
ATOM 1025 N N . PRO A 1 123 ? 4.496 -6.908 9.731 1.00 94.88 123 PRO A N 1
ATOM 1026 C CA . PRO A 1 123 ? 4.642 -7.045 8.286 1.00 94.88 123 PRO A CA 1
ATOM 1027 C C . PRO A 1 123 ? 5.670 -8.119 7.920 1.00 94.88 123 PRO A C 1
ATOM 1029 O O . PRO A 1 123 ? 6.679 -8.276 8.605 1.00 94.88 123 PRO A O 1
ATOM 1032 N N . MET A 1 124 ? 5.424 -8.820 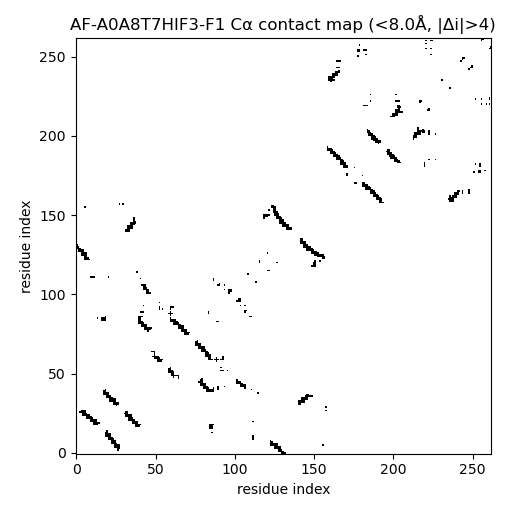6.816 1.00 93.81 124 MET A N 1
ATOM 1033 C CA . MET A 1 124 ? 6.264 -9.886 6.262 1.00 93.81 124 MET A CA 1
ATOM 1034 C C . MET A 1 124 ? 6.397 -11.144 7.139 1.00 93.81 124 MET A C 1
ATOM 1036 O O . MET A 1 124 ? 7.216 -12.006 6.820 1.00 93.81 124 MET A O 1
ATOM 1040 N N . THR A 1 125 ? 5.597 -11.290 8.200 1.00 94.69 125 THR A N 1
ATOM 1041 C CA . THR A 1 125 ? 5.522 -12.522 9.004 1.00 94.69 125 THR A CA 1
ATOM 1042 C C . THR A 1 125 ? 4.216 -13.278 8.769 1.00 94.69 125 THR A C 1
ATOM 1044 O O . THR A 1 125 ? 3.313 -12.790 8.088 1.00 94.69 125 THR A O 1
ATOM 1047 N N . LEU A 1 126 ? 4.139 -14.496 9.304 1.00 95.31 126 LEU A N 1
ATOM 1048 C CA . LEU A 1 126 ? 3.037 -15.420 9.071 1.00 95.31 126 LEU A CA 1
ATOM 1049 C C . LEU A 1 126 ? 1.732 -14.988 9.769 1.00 95.31 126 LEU A C 1
ATOM 1051 O O . LEU A 1 126 ? 1.656 -14.867 10.994 1.00 95.31 126 LEU A O 1
ATOM 1055 N N . VAL A 1 127 ? 0.673 -14.844 8.976 1.00 96.75 127 VAL A N 1
ATOM 1056 C CA . VAL A 1 127 ? -0.681 -14.472 9.408 1.00 96.75 127 VAL A CA 1
ATOM 1057 C C . VAL A 1 127 ? -1.680 -15.520 8.909 1.00 96.75 127 VAL A C 1
ATOM 1059 O O . VAL A 1 127 ? -1.538 -16.049 7.808 1.00 96.75 127 VAL A O 1
ATOM 1062 N N . GLU A 1 128 ? -2.717 -15.819 9.695 1.00 97.56 128 GLU A N 1
ATOM 1063 C CA . GLU A 1 128 ? -3.851 -16.649 9.264 1.00 97.56 128 GLU A CA 1
ATOM 1064 C C . GLU A 1 128 ? -5.104 -15.788 9.088 1.00 97.56 128 GLU A C 1
ATOM 1066 O O . GLU A 1 128 ? -5.404 -14.925 9.919 1.00 97.56 128 GLU A O 1
ATOM 1071 N N . ALA A 1 129 ? -5.873 -16.067 8.036 1.00 98.25 129 ALA A N 1
ATOM 1072 C CA . ALA A 1 129 ? -7.218 -15.534 7.865 1.00 98.25 129 ALA A CA 1
ATOM 1073 C C . ALA A 1 129 ? -8.251 -16.647 7.680 1.00 98.25 129 ALA A C 1
ATOM 1075 O O . ALA A 1 129 ? -7.989 -17.675 7.050 1.00 98.25 129 ALA A O 1
ATOM 1076 N N . GLU A 1 130 ? -9.450 -16.406 8.204 1.00 98.56 130 GLU A N 1
ATOM 1077 C CA . GLU A 1 130 ? -10.647 -17.207 7.948 1.00 98.56 130 GLU A CA 1
ATOM 1078 C C . GLU A 1 130 ? -11.587 -16.399 7.050 1.00 98.56 130 GLU A C 1
ATOM 1080 O O . GLU A 1 130 ? -11.802 -15.214 7.303 1.00 98.56 130 GLU A O 1
ATOM 1085 N N . GLY A 1 131 ? -12.126 -17.020 6.001 1.00 98.12 131 GLY A N 1
ATOM 1086 C CA . GLY A 1 131 ? -12.982 -16.328 5.037 1.00 98.12 131 GLY A CA 1
ATOM 1087 C C . GLY A 1 131 ? -13.148 -17.088 3.725 1.00 98.12 131 GLY A C 1
ATOM 1088 O O . GLY A 1 131 ? -13.146 -18.323 3.732 1.00 98.12 131 GLY A O 1
ATOM 1089 N N . GLU A 1 132 ? -13.269 -16.382 2.603 1.00 98.00 132 GLU A N 1
ATOM 1090 C CA . GLU A 1 132 ? -13.480 -16.975 1.276 1.00 98.00 132 GLU A CA 1
ATOM 1091 C C . GLU A 1 132 ? -12.812 -16.196 0.133 1.00 98.00 132 GLU A C 1
ATOM 1093 O O . GLU A 1 132 ? -12.666 -14.973 0.178 1.00 98.00 132 GLU A O 1
ATOM 1098 N N . PHE A 1 133 ? -12.421 -16.907 -0.930 1.00 97.12 133 PHE A N 1
ATOM 1099 C CA . PHE A 1 133 ? -11.998 -16.274 -2.179 1.00 97.12 133 PHE A CA 1
ATOM 1100 C C . PHE A 1 133 ? -13.206 -15.810 -2.986 1.00 97.12 133 PHE A C 1
ATOM 1102 O O . PHE A 1 133 ? -14.186 -16.538 -3.134 1.00 97.12 133 PHE A O 1
ATOM 1109 N N . VAL A 1 134 ? -13.093 -14.629 -3.588 1.00 94.25 134 VAL A N 1
ATOM 1110 C CA . VAL A 1 134 ? -14.124 -14.084 -4.472 1.00 94.25 134 VAL A CA 1
ATOM 1111 C C . VAL A 1 134 ? -13.585 -13.959 -5.883 1.00 94.25 134 VAL A C 1
ATOM 1113 O O . VAL A 1 134 ? -12.514 -13.397 -6.116 1.00 94.25 134 VAL A O 1
ATOM 1116 N N . ASN A 1 135 ? -14.370 -14.439 -6.845 1.00 85.12 135 ASN A N 1
ATOM 1117 C CA . ASN A 1 135 ? -14.052 -14.267 -8.251 1.00 85.12 135 ASN A CA 1
ATOM 1118 C C . ASN A 1 135 ? -14.337 -12.814 -8.665 1.00 85.12 135 ASN A C 1
ATOM 1120 O O . ASN A 1 135 ? -15.490 -12.391 -8.752 1.00 85.12 135 ASN A O 1
ATOM 1124 N N . SER A 1 136 ? -13.284 -12.027 -8.874 1.00 82.50 136 SER A N 1
ATOM 1125 C CA . SER A 1 136 ? -13.383 -10.624 -9.271 1.00 82.50 136 SER A CA 1
ATOM 1126 C C . SER A 1 136 ? -12.348 -10.309 -10.336 1.00 82.50 136 SER A C 1
ATOM 1128 O O . SER A 1 136 ? -11.151 -10.437 -10.109 1.00 82.50 136 SER A O 1
ATOM 1130 N N . THR A 1 137 ? -12.810 -9.803 -11.475 1.00 83.25 137 THR A N 1
ATOM 1131 C CA . THR A 1 137 ? -11.947 -9.324 -12.565 1.00 83.25 137 THR A CA 1
ATOM 1132 C C . THR A 1 137 ? -11.388 -7.921 -12.313 1.00 83.25 137 THR A C 1
ATOM 1134 O O . THR A 1 137 ? -10.621 -7.405 -13.120 1.00 83.25 137 THR A O 1
ATOM 1137 N N . LYS A 1 138 ? -11.772 -7.275 -11.202 1.00 86.75 138 LYS A N 1
ATOM 1138 C CA . LYS A 1 138 ? -11.322 -5.915 -10.860 1.00 86.75 138 LYS A CA 1
ATOM 1139 C C . LYS A 1 138 ? -9.913 -5.872 -10.272 1.00 86.75 138 LYS A C 1
ATOM 1141 O O . LYS A 1 138 ? -9.308 -4.805 -10.248 1.00 86.75 138 LYS A O 1
ATOM 1146 N N . TYR A 1 139 ? -9.419 -6.996 -9.761 1.00 87.62 139 TYR A N 1
ATOM 1147 C CA . TYR A 1 139 ? -8.120 -7.093 -9.106 1.00 87.62 139 TYR A CA 1
ATOM 1148 C C . TYR A 1 139 ? -7.179 -7.934 -9.965 1.00 87.62 139 TYR A C 1
ATOM 1150 O O . TYR A 1 139 ? -7.601 -8.886 -10.612 1.00 87.62 139 TYR A O 1
ATOM 1158 N N . ARG A 1 140 ? -5.892 -7.575 -9.971 1.00 90.19 140 ARG A N 1
ATOM 1159 C CA . ARG A 1 140 ? -4.852 -8.320 -10.703 1.00 90.19 140 ARG A CA 1
ATOM 1160 C C . ARG A 1 140 ? -4.393 -9.585 -9.981 1.00 90.19 140 ARG A C 1
ATOM 1162 O O . ARG A 1 140 ? -3.699 -10.401 -10.570 1.00 90.19 140 ARG A O 1
ATOM 1169 N N . VAL A 1 141 ? -4.766 -9.715 -8.713 1.00 93.56 141 VAL A N 1
ATOM 1170 C CA . VAL A 1 141 ? -4.482 -10.863 -7.856 1.00 93.56 141 VAL A CA 1
ATOM 1171 C C . VAL A 1 141 ? -5.796 -11.372 -7.257 1.00 93.56 141 VAL A C 1
ATOM 1173 O O . VAL A 1 141 ? -6.724 -10.570 -7.093 1.00 93.56 141 VAL A O 1
ATOM 1176 N N . PRO A 1 142 ? -5.898 -12.668 -6.913 1.00 95.75 142 PRO A N 1
ATOM 1177 C CA . PRO A 1 142 ? -7.049 -13.210 -6.202 1.00 95.75 142 PRO A CA 1
ATOM 1178 C C . PRO A 1 142 ? -7.373 -12.414 -4.933 1.00 95.75 142 PRO A C 1
ATOM 1180 O O . PRO A 1 142 ? -6.483 -12.078 -4.147 1.00 95.75 142 PRO A O 1
ATOM 1183 N N . LEU A 1 143 ? -8.660 -12.123 -4.733 1.00 97.44 143 LEU A N 1
ATOM 1184 C CA . LEU A 1 143 ? -9.159 -11.424 -3.552 1.00 97.44 143 LEU A CA 1
ATOM 1185 C C . LEU A 1 143 ? -9.709 -12.435 -2.543 1.00 97.44 143 LEU A C 1
ATOM 1187 O O . LEU A 1 143 ? -10.617 -13.200 -2.871 1.00 97.44 143 LEU A O 1
ATOM 1191 N N . PHE A 1 144 ? -9.207 -12.383 -1.314 1.00 98.06 144 PHE A N 1
ATOM 1192 C CA . PHE A 1 144 ? -9.723 -13.134 -0.176 1.00 98.06 144 PHE A CA 1
ATOM 1193 C C . PHE A 1 144 ? -10.476 -12.190 0.765 1.00 98.06 144 PHE A C 1
ATOM 1195 O O . PHE A 1 144 ? -9.891 -11.242 1.291 1.00 98.06 144 PHE A O 1
ATOM 1202 N N . LEU A 1 145 ? -11.770 -12.419 0.970 1.00 97.94 145 LEU A N 1
ATOM 1203 C CA . LEU A 1 145 ? -12.556 -11.707 1.973 1.00 97.94 145 LEU A CA 1
ATOM 1204 C C . LEU A 1 145 ? -12.374 -12.411 3.312 1.00 97.94 145 LEU A C 1
ATOM 1206 O O . LEU A 1 145 ? -12.773 -13.562 3.448 1.00 97.94 145 LEU A O 1
ATOM 1210 N N . ALA A 1 146 ? -11.751 -11.732 4.270 1.00 98.38 146 ALA A N 1
ATOM 1211 C CA . ALA A 1 146 ? -11.512 -12.263 5.602 1.00 98.38 146 ALA A CA 1
ATOM 1212 C C . ALA A 1 146 ? -12.599 -11.799 6.578 1.00 98.38 146 ALA A C 1
ATOM 1214 O O . ALA A 1 146 ? -12.857 -10.600 6.699 1.00 98.38 146 ALA A O 1
ATOM 1215 N N . ASP A 1 147 ? -13.157 -12.752 7.319 1.00 97.75 147 ASP A N 1
ATOM 1216 C CA . ASP A 1 147 ? -14.008 -12.516 8.489 1.00 97.75 147 ASP A CA 1
ATOM 1217 C C . ASP A 1 147 ? -13.170 -12.376 9.765 1.00 97.75 147 ASP A C 1
ATOM 1219 O O . ASP A 1 147 ? -13.570 -11.713 10.722 1.00 97.75 147 ASP A O 1
ATOM 1223 N N . LYS A 1 148 ? -12.009 -13.041 9.794 1.00 97.44 148 LYS A N 1
ATOM 1224 C CA . LYS A 1 148 ? -11.053 -13.003 10.903 1.00 97.44 148 LYS A CA 1
ATOM 1225 C C . LYS A 1 148 ? -9.634 -12.998 10.376 1.00 97.44 148 LYS A C 1
ATOM 1227 O O . LYS A 1 148 ? -9.326 -13.694 9.411 1.00 97.44 148 LYS A O 1
ATOM 1232 N N . VAL A 1 149 ? -8.770 -12.276 11.076 1.00 97.94 149 VAL A N 1
ATOM 1233 C CA . VAL A 1 149 ? -7.327 -12.227 10.835 1.00 97.94 149 VAL A CA 1
ATOM 1234 C C . VAL A 1 149 ? -6.623 -12.355 12.178 1.00 97.94 149 VAL A C 1
ATOM 1236 O O . VAL A 1 149 ? -7.026 -11.705 13.144 1.00 97.94 149 VAL A O 1
ATOM 1239 N N . LYS A 1 150 ? -5.590 -13.192 12.250 1.00 96.62 150 LYS A N 1
ATOM 1240 C CA . LYS A 1 150 ? -4.782 -13.375 13.459 1.00 96.62 150 LYS A CA 1
ATOM 1241 C C . LYS A 1 150 ? -3.307 -13.556 13.115 1.00 96.62 150 LYS A C 1
ATOM 1243 O O . LYS A 1 150 ? -2.970 -14.258 12.161 1.00 96.62 150 LYS A O 1
ATOM 1248 N N . ASP A 1 151 ? -2.446 -12.954 13.924 1.00 95.25 151 ASP A N 1
ATOM 1249 C CA . ASP A 1 151 ? -1.030 -13.313 13.965 1.00 95.25 151 ASP A CA 1
ATOM 1250 C C . ASP A 1 151 ? -0.888 -14.771 14.432 1.00 95.25 151 ASP A C 1
ATOM 1252 O O . ASP A 1 151 ? -1.578 -15.199 15.365 1.00 95.25 151 ASP A O 1
ATOM 1256 N N . ILE A 1 152 ? -0.046 -15.554 13.753 1.00 94.25 152 ILE A N 1
ATOM 1257 C CA . ILE A 1 152 ? 0.232 -16.950 14.138 1.00 94.25 152 ILE A CA 1
ATOM 1258 C C . ILE A 1 152 ? 1.723 -17.260 14.258 1.00 94.25 152 ILE A C 1
ATOM 1260 O O . ILE A 1 152 ? 2.076 -18.366 14.665 1.00 94.25 152 ILE A O 1
ATOM 1264 N N . GLY A 1 153 ? 2.604 -16.311 13.944 1.00 88.25 153 GLY A N 1
ATOM 1265 C CA . GLY A 1 153 ? 4.035 -16.525 14.064 1.00 88.25 153 GLY A CA 1
ATOM 1266 C C . GLY A 1 153 ? 4.868 -15.361 13.547 1.00 88.25 153 GLY A C 1
ATOM 1267 O O . GLY A 1 153 ? 4.470 -14.596 12.675 1.00 88.25 153 GLY A O 1
ATOM 1268 N N . LYS A 1 154 ? 6.096 -15.275 14.061 1.00 83.19 154 LYS A N 1
ATOM 1269 C CA . LYS A 1 154 ? 7.090 -14.268 13.649 1.00 83.19 154 LYS A CA 1
ATOM 1270 C C . LYS A 1 154 ? 8.035 -14.766 12.561 1.00 83.19 154 LYS A C 1
ATOM 1272 O O . LYS A 1 154 ? 9.049 -14.131 12.283 1.00 83.19 154 LYS A O 1
ATOM 1277 N N . GLU A 1 155 ? 7.735 -15.921 11.984 1.00 83.12 155 GLU A N 1
ATOM 1278 C CA . GLU A 1 155 ? 8.524 -16.497 10.909 1.00 83.12 155 GLU A CA 1
ATOM 1279 C C . GLU A 1 155 ? 8.378 -15.616 9.670 1.00 83.12 155 GLU A C 1
ATOM 1281 O O . GLU A 1 155 ? 7.297 -15.500 9.094 1.00 83.12 155 GLU A O 1
ATOM 1286 N N . ALA A 1 156 ? 9.471 -14.963 9.287 1.00 80.44 156 ALA A N 1
ATOM 1287 C CA . ALA A 1 156 ? 9.605 -14.332 7.988 1.00 80.44 156 ALA A CA 1
ATOM 1288 C C . ALA A 1 156 ? 10.218 -15.376 7.05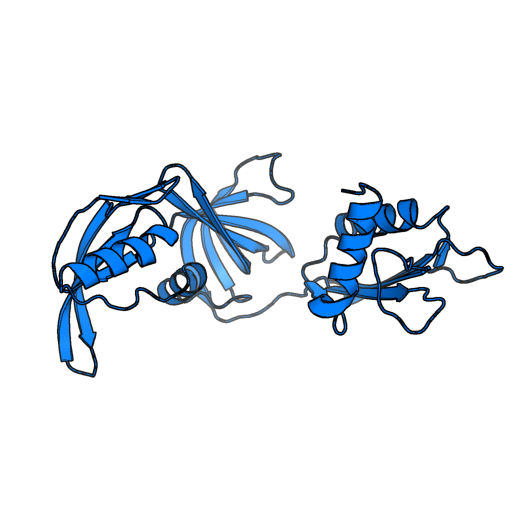8 1.00 80.44 156 ALA A C 1
ATOM 1290 O O . ALA A 1 156 ? 11.373 -15.760 7.242 1.00 80.44 156 ALA A O 1
ATOM 1291 N N . ASN A 1 157 ? 9.452 -15.877 6.094 1.00 67.19 157 ASN A N 1
ATOM 1292 C CA . ASN A 1 157 ? 9.974 -16.878 5.174 1.00 67.19 157 ASN A CA 1
ATOM 1293 C C . ASN A 1 157 ? 9.405 -16.698 3.776 1.00 67.19 157 ASN A C 1
ATOM 1295 O O . ASN A 1 157 ? 8.525 -17.443 3.359 1.00 67.19 157 ASN A O 1
ATOM 1299 N N . HIS A 1 158 ? 9.933 -15.714 3.052 1.00 72.38 158 HIS A N 1
ATOM 1300 C CA . HIS A 1 158 ? 9.648 -15.558 1.636 1.00 72.38 158 HIS A CA 1
ATOM 1301 C C . HIS A 1 158 ? 10.863 -15.101 0.852 1.00 72.38 158 HIS A C 1
ATOM 1303 O O . HIS A 1 158 ? 11.589 -14.186 1.244 1.00 72.38 158 HIS A O 1
ATOM 1309 N N . GLN A 1 159 ? 11.028 -15.726 -0.309 1.00 83.81 159 GLN A N 1
ATOM 1310 C CA . GLN A 1 159 ? 11.852 -15.196 -1.376 1.00 83.81 159 GLN A CA 1
ATOM 1311 C C . GLN A 1 159 ? 11.026 -14.135 -2.106 1.00 83.81 159 GLN A C 1
ATOM 1313 O O . GLN A 1 159 ? 9.946 -14.406 -2.638 1.00 83.81 159 GLN A O 1
ATOM 1318 N N . TRP A 1 160 ? 11.509 -12.899 -2.064 1.00 89.69 160 TRP A N 1
ATOM 1319 C CA . TRP A 1 160 ? 10.859 -11.766 -2.708 1.00 89.69 160 TRP A CA 1
ATOM 1320 C C . TRP A 1 160 ? 11.368 -11.624 -4.136 1.00 89.69 160 TRP A C 1
ATOM 1322 O O . TRP A 1 160 ? 12.575 -11.660 -4.379 1.00 89.69 160 TRP A O 1
ATOM 1332 N N . LYS A 1 161 ? 10.451 -11.409 -5.075 1.00 94.75 161 LYS A N 1
ATOM 1333 C CA . LYS A 1 161 ? 10.770 -11.049 -6.450 1.00 94.75 161 LYS A CA 1
ATOM 1334 C C . LYS A 1 161 ? 11.098 -9.566 -6.500 1.00 94.75 161 LYS A C 1
ATOM 1336 O O . LYS A 1 161 ? 10.214 -8.719 -6.353 1.00 94.75 161 LYS A O 1
ATOM 1341 N N . ILE A 1 162 ? 12.368 -9.248 -6.700 1.00 96.50 162 ILE A N 1
ATOM 1342 C CA . ILE A 1 162 ? 12.878 -7.876 -6.641 1.00 96.50 162 ILE A CA 1
ATOM 1343 C C . ILE A 1 162 ? 13.177 -7.388 -8.057 1.00 96.50 162 ILE A C 1
ATOM 1345 O O . ILE A 1 162 ? 13.660 -8.159 -8.892 1.00 96.50 162 ILE A O 1
ATOM 1349 N N . LEU A 1 163 ? 12.899 -6.112 -8.324 1.00 98.50 163 LEU A N 1
ATOM 1350 C CA . LEU A 1 163 ? 13.290 -5.408 -9.544 1.00 98.50 163 LEU A CA 1
ATOM 1351 C C . LEU A 1 163 ? 13.940 -4.068 -9.186 1.00 98.50 163 LEU A C 1
ATOM 1353 O O . LEU A 1 163 ? 13.275 -3.165 -8.689 1.00 98.50 163 LEU A O 1
ATOM 1357 N N . ALA A 1 164 ? 15.234 -3.935 -9.448 1.00 98.50 164 ALA A N 1
ATOM 1358 C CA . ALA A 1 164 ? 15.937 -2.665 -9.382 1.00 98.50 164 ALA A CA 1
ATOM 1359 C C . ALA A 1 164 ? 15.758 -1.883 -10.690 1.00 98.50 164 ALA A C 1
ATOM 1361 O O . ALA A 1 164 ? 15.822 -2.481 -11.771 1.00 98.50 164 ALA A O 1
ATOM 1362 N N . VAL A 1 165 ? 15.554 -0.570 -10.583 1.00 98.56 165 VAL A N 1
ATOM 1363 C CA . VAL A 1 165 ? 15.382 0.359 -11.710 1.00 98.56 165 VAL A CA 1
ATOM 1364 C C . VAL A 1 165 ? 16.347 1.533 -11.557 1.00 98.56 165 VAL A C 1
ATOM 1366 O O . VAL A 1 165 ? 16.532 2.032 -10.452 1.00 98.56 165 VAL A O 1
ATOM 1369 N N . ASP A 1 166 ? 16.929 1.970 -12.671 1.00 98.69 166 ASP A N 1
ATOM 1370 C CA . ASP A 1 166 ? 17.784 3.159 -12.767 1.00 98.69 166 ASP A CA 1
ATOM 1371 C C . ASP A 1 166 ? 17.561 3.853 -14.124 1.00 98.69 166 ASP A C 1
ATOM 1373 O O . ASP A 1 166 ? 17.252 3.174 -15.116 1.00 98.69 166 ASP A O 1
ATOM 1377 N N . ILE A 1 167 ? 17.665 5.186 -14.181 1.00 98.62 167 ILE A N 1
ATOM 1378 C CA . ILE A 1 167 ? 17.486 5.952 -15.424 1.00 98.62 167 ILE A CA 1
ATOM 1379 C C . ILE A 1 167 ? 18.659 6.882 -15.721 1.00 98.62 167 ILE A C 1
ATOM 1381 O O . ILE A 1 167 ? 19.230 7.517 -14.842 1.00 98.62 167 ILE A O 1
ATOM 1385 N N . GLU A 1 168 ? 18.900 7.096 -17.014 1.00 98.00 168 GLU A N 1
ATOM 1386 C CA . GLU A 1 168 ? 19.840 8.109 -17.493 1.00 98.00 168 GLU A CA 1
ATO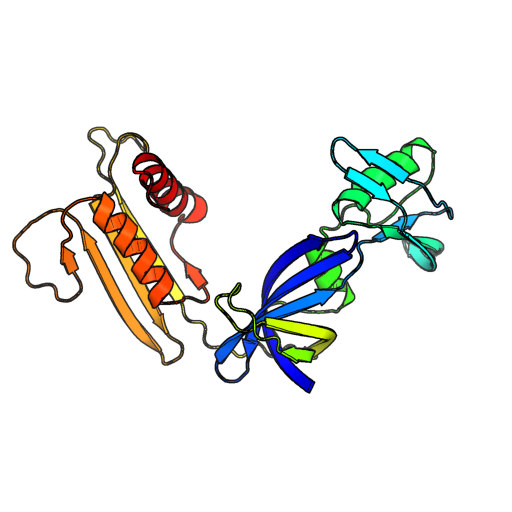M 1387 C C . GLU A 1 168 ? 19.103 9.201 -18.255 1.00 98.00 168 GLU A C 1
ATOM 1389 O O . GLU A 1 168 ? 18.310 8.919 -19.159 1.00 98.00 168 GLU A O 1
ATOM 1394 N N . THR A 1 169 ? 19.376 10.464 -17.930 1.00 97.25 169 THR A N 1
ATOM 1395 C CA . THR A 1 169 ? 18.675 11.617 -18.516 1.00 97.25 169 THR A CA 1
ATOM 1396 C C . THR A 1 169 ? 19.627 12.520 -19.288 1.00 97.25 169 THR A C 1
ATOM 1398 O O . THR A 1 169 ? 20.802 12.666 -18.954 1.00 97.25 169 THR A O 1
ATOM 1401 N N . TYR A 1 170 ? 19.129 13.141 -20.357 1.00 95.00 170 TYR A N 1
ATOM 1402 C CA . TYR A 1 170 ? 19.914 14.078 -21.153 1.00 95.00 170 TYR A CA 1
ATOM 1403 C C . TYR A 1 170 ? 19.607 15.519 -20.779 1.00 95.00 170 TYR A C 1
ATOM 1405 O O . TYR A 1 170 ? 18.492 15.993 -20.989 1.00 95.00 170 TYR A O 1
ATOM 1413 N N . ALA A 1 171 ? 20.629 16.254 -20.355 1.00 94.00 171 ALA A N 1
ATOM 1414 C CA . ALA A 1 171 ? 20.531 17.680 -20.091 1.00 94.00 171 ALA A CA 1
ATOM 1415 C C . ALA A 1 171 ? 21.618 18.446 -20.863 1.00 94.00 171 ALA A C 1
ATOM 1417 O O . ALA A 1 171 ? 22.801 18.111 -20.800 1.00 94.00 171 ALA A O 1
ATOM 1418 N N . LYS A 1 172 ? 21.232 19.489 -21.616 1.00 89.06 172 LYS A N 1
ATOM 1419 C CA . LYS A 1 172 ? 22.191 20.333 -22.370 1.00 89.06 172 LYS A CA 1
ATOM 1420 C C . LYS A 1 172 ? 23.063 21.185 -21.446 1.00 89.06 172 LYS A C 1
ATOM 1422 O O . LYS A 1 172 ? 24.216 21.473 -21.750 1.00 89.06 172 LYS A O 1
ATOM 1427 N N . LYS A 1 173 ? 22.473 21.626 -20.341 1.00 89.50 173 LYS A N 1
ATOM 1428 C CA . LYS A 1 173 ? 23.132 22.254 -19.192 1.00 89.50 173 LYS A CA 1
ATOM 1429 C C . LYS A 1 173 ? 22.969 21.273 -18.033 1.00 89.50 173 LYS A C 1
ATOM 1431 O O . LYS A 1 173 ? 22.056 20.464 -18.099 1.00 89.50 173 LYS A O 1
ATOM 1436 N N . LYS A 1 174 ? 23.810 21.309 -16.995 1.00 86.44 174 LYS A N 1
ATOM 1437 C CA . LYS A 1 174 ? 23.735 20.395 -15.827 1.00 86.44 174 LYS A CA 1
ATOM 1438 C C . LYS A 1 174 ? 22.487 20.627 -14.940 1.00 86.44 174 LYS A C 1
ATOM 1440 O O . LYS A 1 174 ? 22.583 20.642 -13.721 1.00 86.44 174 LYS A O 1
ATOM 1445 N N . GLU A 1 175 ? 21.338 20.887 -15.554 1.00 93.62 175 GLU A N 1
ATOM 1446 C CA . GLU A 1 175 ? 20.047 21.133 -14.928 1.00 93.62 175 GLU A CA 1
ATOM 1447 C C . GLU A 1 175 ? 19.228 19.842 -14.874 1.00 93.62 175 GLU A C 1
ATOM 1449 O O . GLU A 1 175 ? 19.253 19.030 -15.800 1.00 93.62 175 GLU A O 1
ATOM 1454 N N . ILE A 1 176 ? 18.468 19.676 -13.797 1.00 93.06 176 ILE A N 1
ATOM 1455 C CA . ILE A 1 176 ? 17.498 18.594 -13.647 1.00 93.06 176 ILE A CA 1
ATOM 1456 C C . ILE A 1 176 ? 16.121 19.212 -13.892 1.00 93.06 176 ILE A C 1
ATOM 1458 O O . ILE A 1 176 ? 15.572 19.876 -13.019 1.00 93.06 176 ILE A O 1
ATOM 1462 N N . ASP A 1 177 ? 15.595 19.042 -15.105 1.00 96.12 177 ASP A N 1
ATOM 1463 C CA . ASP A 1 177 ? 14.271 19.531 -15.501 1.00 96.12 177 ASP A CA 1
ATOM 1464 C C . ASP A 1 177 ? 13.536 18.437 -16.296 1.00 96.12 177 ASP A C 1
ATOM 1466 O O . ASP A 1 177 ? 13.697 18.366 -17.519 1.00 96.12 177 ASP A O 1
ATOM 1470 N N . PRO A 1 178 ? 12.730 17.578 -15.644 1.00 96.19 178 PRO A N 1
ATOM 1471 C CA . PRO A 1 178 ? 12.021 16.494 -16.322 1.00 96.19 178 PRO A CA 1
ATOM 1472 C C . PRO A 1 178 ? 11.012 16.979 -17.371 1.00 96.19 178 PRO A C 1
ATOM 1474 O O . PRO A 1 178 ? 10.725 16.262 -18.330 1.00 96.19 178 PRO A O 1
ATOM 1477 N N . HIS A 1 179 ? 10.513 18.215 -17.303 1.00 95.69 179 HIS A N 1
ATOM 1478 C CA . HIS A 1 179 ? 9.622 18.728 -18.349 1.00 95.69 179 HIS A CA 1
ATOM 1479 C C . HIS A 1 179 ? 10.363 18.957 -19.672 1.00 95.69 179 HIS A C 1
ATOM 1481 O O . HIS A 1 179 ? 9.768 18.844 -20.752 1.00 95.69 179 HIS A O 1
ATOM 1487 N N . LYS A 1 180 ? 11.669 19.232 -19.622 1.00 95.19 180 LYS A N 1
ATOM 1488 C CA . LYS A 1 180 ? 12.500 19.483 -20.808 1.00 95.19 180 LYS A CA 1
ATOM 1489 C C . LYS A 1 180 ? 13.362 18.282 -21.172 1.00 95.19 180 LYS A C 1
ATOM 1491 O O . LYS A 1 180 ? 13.271 17.782 -22.295 1.00 95.19 180 LYS A O 1
ATOM 1496 N N . ASN A 1 181 ? 14.132 17.791 -20.217 1.00 97.25 181 ASN A N 1
ATOM 1497 C CA . ASN A 1 181 ? 15.203 16.824 -20.403 1.00 97.25 181 ASN A CA 1
ATOM 1498 C C . ASN A 1 181 ? 14.627 15.403 -20.569 1.00 97.25 181 ASN A C 1
ATOM 1500 O O . ASN A 1 181 ? 13.812 14.978 -19.751 1.00 97.25 181 ASN A O 1
ATOM 1504 N N . PRO A 1 182 ? 14.934 14.697 -21.673 1.00 97.44 182 PRO A N 1
ATOM 1505 C CA . PRO A 1 182 ? 14.419 13.354 -21.910 1.00 97.44 182 PRO A CA 1
ATOM 1506 C C . PRO A 1 182 ? 15.195 12.296 -21.136 1.00 97.44 182 PRO A C 1
ATOM 1508 O O . PRO A 1 182 ? 16.394 12.445 -20.883 1.00 97.44 182 PRO A O 1
ATOM 1511 N N . ILE A 1 183 ? 14.524 11.184 -20.859 1.00 98.50 183 ILE A N 1
ATOM 1512 C CA . ILE A 1 183 ? 15.172 9.946 -20.434 1.00 98.50 183 ILE A CA 1
ATOM 1513 C C . ILE A 1 183 ? 15.798 9.309 -21.680 1.00 98.50 183 ILE A C 1
ATOM 1515 O O . ILE A 1 183 ? 15.150 9.174 -22.719 1.00 98.50 183 ILE A O 1
ATOM 1519 N N . LEU A 1 184 ? 17.077 8.955 -21.608 1.00 98.19 184 LEU A N 1
ATOM 1520 C CA . LEU A 1 184 ? 17.827 8.281 -22.670 1.00 98.19 184 LEU A CA 1
ATOM 1521 C C . LEU A 1 184 ? 17.802 6.765 -22.526 1.00 98.19 184 LEU A C 1
ATOM 1523 O O . LEU A 1 184 ? 17.785 6.059 -23.541 1.00 98.19 184 LEU A O 1
ATOM 1527 N N . MET A 1 185 ? 17.878 6.287 -21.285 1.00 98.50 185 MET A N 1
ATOM 1528 C CA . MET A 1 185 ? 17.954 4.869 -20.967 1.00 98.50 185 MET A CA 1
ATOM 1529 C C . MET A 1 185 ? 17.203 4.564 -19.679 1.00 98.50 185 MET A C 1
ATOM 1531 O O . MET A 1 185 ? 17.148 5.405 -18.783 1.00 98.50 185 MET A O 1
ATOM 1535 N N . ILE A 1 186 ? 16.663 3.351 -19.603 1.00 98.75 186 ILE A N 1
ATOM 1536 C CA . ILE A 1 186 ? 16.126 2.776 -18.370 1.00 98.75 186 ILE A CA 1
ATOM 1537 C C . ILE A 1 186 ? 16.734 1.387 -18.207 1.00 98.75 186 ILE A C 1
ATOM 1539 O O . ILE A 1 186 ? 16.595 0.541 -19.095 1.00 98.75 186 ILE A O 1
ATOM 1543 N N . ALA A 1 187 ? 17.419 1.160 -17.095 1.00 98.75 187 ALA A N 1
ATOM 1544 C CA . ALA A 1 187 ? 18.034 -0.111 -16.759 1.00 98.75 187 ALA A CA 1
ATOM 1545 C C . ALA A 1 187 ? 17.192 -0.869 -15.729 1.00 98.75 187 ALA A C 1
ATOM 1547 O O . ALA A 1 187 ? 16.571 -0.284 -14.845 1.00 98.75 187 ALA A O 1
ATOM 1548 N N . PHE A 1 188 ? 17.203 -2.193 -15.854 1.00 98.62 188 PHE A N 1
ATOM 1549 C CA . PHE A 1 188 ? 16.520 -3.123 -14.972 1.00 98.62 188 PHE A CA 1
ATOM 1550 C C . PHE A 1 188 ? 17.472 -4.227 -14.539 1.00 98.62 188 PHE A C 1
ATOM 1552 O O . PHE A 1 188 ? 18.148 -4.846 -15.371 1.00 98.62 188 PHE A O 1
ATOM 1559 N N . TYR A 1 189 ? 17.445 -4.534 -13.249 1.00 98.44 189 TYR A N 1
ATOM 1560 C CA . TYR A 1 189 ? 18.092 -5.713 -12.692 1.00 98.44 189 TYR A CA 1
ATOM 1561 C C . TYR A 1 189 ? 17.135 -6.396 -11.722 1.00 98.44 189 TYR A C 1
ATOM 1563 O O . TYR A 1 189 ? 16.781 -5.831 -10.694 1.00 98.44 189 TYR A O 1
ATOM 1571 N N . GLY A 1 190 ? 16.704 -7.608 -12.039 1.00 97.69 190 GLY A N 1
ATOM 1572 C CA . GLY A 1 190 ? 15.772 -8.374 -11.229 1.00 97.69 190 GLY A CA 1
ATOM 1573 C C . GLY A 1 190 ? 16.367 -9.685 -10.743 1.00 97.69 190 GLY A C 1
ATOM 1574 O O . GLY A 1 190 ? 17.211 -10.283 -11.411 1.00 97.69 190 GLY A O 1
ATOM 1575 N N . VAL A 1 191 ? 15.894 -10.129 -9.584 1.00 95.94 191 VAL A N 1
ATOM 1576 C CA . VAL A 1 191 ? 16.089 -11.489 -9.079 1.00 95.94 191 VAL A CA 1
ATOM 1577 C C . VAL A 1 191 ? 14.716 -12.020 -8.690 1.00 95.94 191 VAL A C 1
ATOM 1579 O O . VAL A 1 191 ? 13.989 -11.349 -7.949 1.00 95.94 191 VAL A O 1
ATOM 1582 N N . ASN A 1 192 ? 14.329 -13.170 -9.237 1.00 92.25 192 ASN A N 1
ATOM 1583 C CA . ASN A 1 192 ? 13.079 -13.821 -8.859 1.00 92.25 192 ASN A CA 1
ATOM 1584 C C . ASN A 1 192 ? 13.264 -14.761 -7.665 1.00 92.25 192 ASN A C 1
ATOM 1586 O O . ASN A 1 192 ? 14.358 -14.906 -7.124 1.00 92.25 192 ASN A O 1
ATOM 1590 N N . GLU A 1 193 ? 12.175 -15.397 -7.255 1.00 89.62 193 GLU A N 1
ATOM 1591 C CA . GLU A 1 193 ? 12.145 -16.295 -6.109 1.00 89.62 193 GLU A CA 1
ATOM 1592 C C . GLU A 1 193 ? 13.137 -17.457 -6.273 1.00 89.62 193 GLU A C 1
ATOM 1594 O O . GLU A 1 193 ? 13.904 -17.746 -5.364 1.00 89.62 193 GLU A O 1
ATOM 1599 N N . ALA A 1 194 ? 13.241 -18.029 -7.476 1.00 90.88 194 ALA A N 1
ATOM 1600 C CA . ALA A 1 194 ? 14.197 -19.092 -7.794 1.00 90.88 194 ALA A CA 1
ATOM 1601 C C . ALA A 1 194 ? 15.667 -18.619 -7.899 1.00 90.88 194 ALA A C 1
ATOM 1603 O O . ALA A 1 194 ? 16.557 -19.428 -8.165 1.00 90.88 194 ALA A O 1
ATOM 1604 N N . GLY A 1 195 ? 15.945 -17.327 -7.698 1.00 92.00 195 GLY A N 1
ATOM 1605 C CA . GLY A 1 195 ? 17.278 -16.740 -7.845 1.00 92.00 195 GLY A CA 1
ATOM 1606 C C . GLY A 1 195 ? 17.685 -16.476 -9.298 1.00 92.00 195 GLY A C 1
ATOM 1607 O O . GLY A 1 195 ? 18.850 -16.173 -9.565 1.00 92.00 195 GLY A O 1
ATOM 1608 N N . GLU A 1 196 ? 16.753 -16.577 -10.247 1.00 95.06 196 GLU A N 1
ATOM 1609 C CA . GLU A 1 196 ? 17.015 -16.309 -11.657 1.00 95.06 196 GLU A CA 1
ATOM 1610 C C . GLU A 1 196 ? 17.171 -14.807 -11.890 1.00 95.06 196 GLU A C 1
ATOM 1612 O O . GLU A 1 196 ? 16.397 -13.982 -11.393 1.00 95.06 196 GLU A O 1
ATOM 1617 N N . ILE A 1 197 ? 18.193 -14.456 -12.667 1.00 97.19 197 ILE A N 1
ATOM 1618 C CA . ILE A 1 197 ? 18.567 -13.071 -12.924 1.00 97.19 197 ILE A CA 1
ATOM 1619 C C . ILE A 1 197 ? 17.856 -12.567 -14.178 1.00 97.19 197 ILE A C 1
ATOM 1621 O O . ILE A 1 197 ? 18.003 -13.129 -15.262 1.00 97.19 197 ILE A O 1
ATOM 1625 N N . TYR A 1 198 ? 17.181 -11.431 -14.043 1.00 97.69 198 TYR A N 1
ATOM 1626 C CA . TYR A 1 198 ? 16.668 -10.641 -15.154 1.00 97.69 198 TYR A CA 1
ATOM 1627 C C . TYR A 1 198 ? 17.529 -9.389 -15.336 1.00 97.69 198 TYR A C 1
ATOM 1629 O O . TYR A 1 198 ? 17.754 -8.642 -14.387 1.00 97.69 198 TYR A O 1
ATOM 1637 N N . LYS A 1 199 ? 18.019 -9.136 -16.550 1.00 97.81 199 LYS A N 1
ATOM 1638 C CA . LYS A 1 199 ? 18.809 -7.943 -16.886 1.00 97.81 199 LYS A CA 1
ATOM 1639 C C . LYS A 1 199 ? 18.297 -7.359 -18.182 1.00 97.81 199 LYS A C 1
ATOM 1641 O O . LYS A 1 199 ? 18.183 -8.082 -19.171 1.00 97.81 199 LYS A O 1
ATOM 1646 N N . LYS A 1 200 ? 18.020 -6.059 -18.187 1.00 98.50 200 LYS A N 1
ATOM 1647 C CA . LYS A 1 200 ? 17.570 -5.375 -19.395 1.00 98.50 200 LYS A CA 1
ATOM 1648 C C . LYS A 1 200 ? 17.927 -3.903 -19.372 1.00 98.50 200 LYS A C 1
ATOM 1650 O O . LYS A 1 200 ? 17.865 -3.271 -18.326 1.00 98.50 200 LYS A O 1
ATOM 1655 N N . VAL A 1 201 ? 18.252 -3.353 -20.532 1.00 98.75 201 VAL A N 1
ATOM 1656 C CA . VAL A 1 201 ? 18.375 -1.910 -20.733 1.00 98.75 201 VAL A CA 1
ATOM 1657 C C . VAL A 1 201 ? 17.491 -1.526 -21.906 1.00 98.75 201 VAL A C 1
ATOM 1659 O O . VAL A 1 201 ? 17.564 -2.140 -22.969 1.00 98.75 201 VAL A O 1
ATOM 1662 N N . LEU A 1 202 ? 16.650 -0.518 -21.714 1.00 98.75 202 LEU A N 1
ATOM 1663 C CA . LEU A 1 202 ? 15.911 0.124 -22.789 1.00 98.75 202 LEU A CA 1
ATOM 1664 C C . LEU A 1 202 ? 16.645 1.386 -23.218 1.00 98.75 202 LEU A C 1
ATOM 1666 O O . LEU A 1 202 ? 17.119 2.147 -22.376 1.00 98.75 202 LEU A O 1
ATOM 1670 N N . THR A 1 203 ? 16.688 1.646 -24.517 1.00 98.56 203 THR A N 1
ATOM 1671 C CA . THR A 1 203 ? 17.059 2.957 -25.055 1.00 98.56 203 THR A CA 1
ATOM 1672 C C . THR A 1 203 ? 16.326 3.213 -26.363 1.00 98.56 203 THR A C 1
ATOM 1674 O O . THR A 1 203 ? 15.878 2.291 -27.030 1.00 98.56 203 THR A O 1
ATOM 1677 N N . TRP A 1 204 ? 16.227 4.469 -26.773 1.00 98.06 204 TRP A N 1
ATOM 1678 C CA . TRP A 1 204 ? 15.756 4.853 -28.110 1.00 98.06 204 TRP A CA 1
ATOM 1679 C C . TRP A 1 204 ? 16.873 5.469 -28.964 1.00 98.06 204 TRP A C 1
ATOM 1681 O O . TRP A 1 204 ? 16.651 5.946 -30.080 1.00 98.06 204 TRP A O 1
ATOM 1691 N N . LYS A 1 205 ? 18.110 5.477 -28.450 1.00 96.69 205 LYS A N 1
ATOM 1692 C CA . LYS A 1 205 ? 19.289 5.917 -29.197 1.00 96.69 205 LYS A CA 1
ATOM 1693 C C . LYS A 1 205 ? 19.869 4.751 -29.983 1.00 96.69 205 LYS A C 1
ATOM 1695 O O . LYS A 1 205 ? 20.244 3.730 -29.421 1.00 96.69 205 LYS A O 1
ATOM 1700 N N . ARG A 1 206 ? 19.965 4.925 -31.302 1.00 96.25 206 ARG A N 1
ATOM 1701 C CA . ARG A 1 206 ? 20.496 3.907 -32.215 1.00 96.25 206 ARG A CA 1
ATOM 1702 C C . ARG A 1 206 ? 22.012 4.017 -32.320 1.00 96.25 206 ARG A C 1
ATOM 1704 O O . ARG A 1 206 ? 22.532 5.078 -32.657 1.00 96.25 206 ARG A O 1
ATOM 1711 N N . PHE A 1 207 ? 22.697 2.908 -32.078 1.00 95.69 207 PHE A N 1
ATOM 1712 C CA . PHE A 1 2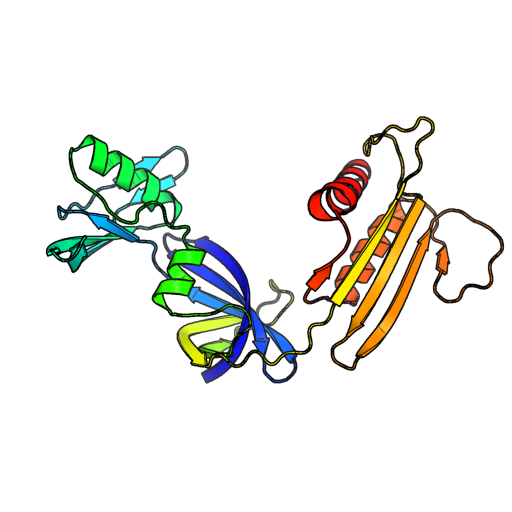07 ? 24.132 2.741 -32.287 1.00 95.69 207 PHE A CA 1
ATOM 1713 C C . PHE A 1 207 ? 24.442 1.253 -32.533 1.00 95.69 207 PHE A C 1
ATOM 1715 O O . PHE A 1 207 ? 23.653 0.400 -32.125 1.00 95.69 207 PHE A O 1
ATOM 1722 N N . PRO A 1 208 ? 25.552 0.903 -33.206 1.00 96.12 208 PRO A N 1
ATOM 1723 C CA . PRO A 1 208 ? 25.942 -0.496 -33.375 1.00 96.12 208 PRO A CA 1
ATOM 1724 C C . PRO A 1 208 ? 26.256 -1.161 -32.024 1.00 96.12 208 PRO A C 1
ATOM 1726 O O . PRO A 1 208 ? 27.115 -0.680 -31.287 1.00 96.12 208 PRO A O 1
ATOM 1729 N N . HIS A 1 209 ? 25.602 -2.282 -31.708 1.00 95.56 209 HIS A N 1
ATOM 1730 C CA . HIS A 1 209 ? 25.862 -3.066 -30.493 1.00 95.56 209 HIS A CA 1
ATOM 1731 C C . HIS A 1 209 ? 25.696 -4.573 -30.733 1.00 95.56 209 HIS A C 1
ATOM 1733 O O . HIS A 1 209 ? 25.097 -4.996 -31.719 1.00 95.56 209 HIS A O 1
ATOM 1739 N N . LYS A 1 210 ? 26.231 -5.381 -29.808 1.00 95.88 210 LYS A N 1
ATOM 1740 C CA . LYS A 1 210 ? 26.033 -6.845 -29.727 1.00 95.88 210 LYS A CA 1
ATOM 1741 C C . LYS A 1 210 ? 25.516 -7.297 -28.352 1.00 95.88 210 LYS A C 1
ATOM 1743 O O . LYS A 1 210 ? 25.633 -8.462 -28.000 1.00 95.88 210 LYS A O 1
ATOM 1748 N N . LEU A 1 211 ? 25.018 -6.348 -27.560 1.00 96.56 211 LEU A N 1
ATOM 1749 C CA . LEU A 1 211 ? 24.488 -6.589 -26.218 1.00 96.56 211 LEU A CA 1
ATOM 1750 C C . LEU A 1 211 ? 23.115 -7.262 -26.327 1.00 96.56 211 LEU A C 1
ATOM 1752 O O . LEU A 1 211 ? 22.226 -6.699 -26.960 1.00 96.56 211 LEU A O 1
ATOM 1756 N N . ASP A 1 212 ? 22.968 -8.436 -25.722 1.00 96.62 212 ASP A N 1
ATOM 1757 C CA . ASP A 1 212 ? 21.751 -9.261 -25.706 1.00 96.62 212 ASP A CA 1
ATOM 1758 C C . ASP A 1 212 ? 20.664 -8.713 -24.768 1.00 96.62 212 ASP A C 1
ATOM 1760 O O . ASP A 1 212 ? 19.475 -8.865 -25.031 1.00 96.62 212 ASP A O 1
ATOM 1764 N N . TYR A 1 213 ? 21.068 -8.016 -23.707 1.00 96.56 213 TYR A N 1
ATOM 1765 C CA . TYR A 1 213 ? 20.176 -7.365 -22.744 1.00 96.56 213 TYR A CA 1
ATOM 1766 C C . TYR A 1 213 ? 19.668 -5.981 -23.188 1.00 96.56 213 TYR A C 1
ATOM 1768 O O . TYR A 1 213 ? 18.859 -5.377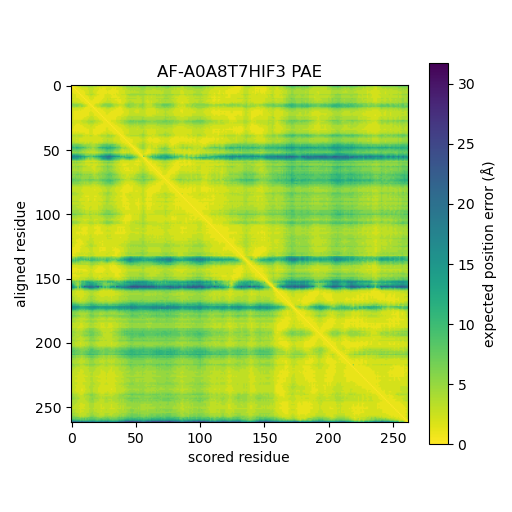 -22.480 1.00 96.56 213 TYR A O 1
ATOM 1776 N N . LEU A 1 214 ? 20.166 -5.429 -24.302 1.00 98.25 214 LEU A N 1
ATOM 1777 C CA . LEU A 1 214 ? 19.798 -4.090 -24.774 1.00 98.25 214 LEU A CA 1
ATOM 1778 C C . LEU A 1 214 ? 18.644 -4.166 -25.781 1.00 98.25 214 LEU A C 1
ATOM 1780 O O . LEU A 1 214 ? 18.783 -4.759 -26.848 1.00 98.25 214 LEU A O 1
ATOM 1784 N N . GLU A 1 215 ? 17.537 -3.491 -25.480 1.00 98.31 215 GLU A N 1
ATOM 1785 C CA . GLU A 1 215 ? 16.407 -3.304 -26.393 1.00 98.31 215 GLU A CA 1
ATOM 1786 C C . GLU A 1 215 ? 16.362 -1.849 -26.879 1.00 98.31 215 GLU A C 1
ATOM 1788 O O . GLU A 1 215 ? 16.284 -0.911 -26.080 1.00 98.31 215 GLU A O 1
ATOM 1793 N N . VAL A 1 216 ? 16.413 -1.661 -28.204 1.00 98.50 216 VAL A N 1
ATOM 1794 C CA . VAL A 1 216 ? 16.340 -0.340 -28.841 1.00 98.50 216 VAL A CA 1
ATOM 1795 C C . VAL A 1 216 ? 14.938 -0.101 -29.407 1.00 98.50 216 VAL A C 1
ATOM 1797 O O . VAL A 1 216 ? 14.575 -0.679 -30.433 1.00 98.50 216 VAL A O 1
ATOM 1800 N N . VAL A 1 217 ? 14.167 0.778 -28.769 1.00 98.44 217 VAL A N 1
ATOM 1801 C CA . VAL A 1 217 ? 12.808 1.177 -29.187 1.00 98.44 217 VAL A CA 1
ATOM 1802 C C . VAL A 1 217 ? 12.829 2.418 -30.097 1.00 98.44 217 VAL A C 1
ATOM 1804 O O . VAL A 1 217 ? 13.894 2.971 -30.386 1.00 98.44 217 VAL A O 1
ATOM 1807 N N . SER A 1 218 ? 11.676 2.841 -30.632 1.00 97.81 218 SER A N 1
ATOM 1808 C CA . SER A 1 218 ? 11.608 3.933 -31.621 1.00 97.81 218 SER A CA 1
ATOM 1809 C C . SER A 1 218 ? 11.926 5.311 -31.044 1.00 97.81 218 SER A C 1
ATOM 1811 O O . SER A 1 218 ? 12.593 6.107 -31.706 1.00 97.81 218 SER A O 1
ATOM 1813 N N . ASP A 1 219 ? 11.446 5.587 -29.834 1.00 98.19 219 ASP A N 1
ATOM 1814 C CA . ASP A 1 219 ? 11.485 6.890 -29.176 1.00 98.19 219 ASP A CA 1
ATOM 1815 C C . ASP A 1 219 ? 11.261 6.742 -27.657 1.00 98.19 219 ASP A C 1
ATOM 1817 O O . ASP A 1 219 ? 11.089 5.643 -27.126 1.00 98.19 219 ASP A O 1
ATOM 1821 N N . GLU A 1 220 ? 11.294 7.865 -26.938 1.00 98.00 220 GLU A N 1
ATOM 1822 C CA . GLU A 1 220 ? 11.074 7.896 -25.490 1.00 98.00 220 GLU A CA 1
ATOM 1823 C C . GLU A 1 220 ? 9.651 7.467 -25.088 1.00 98.00 220 GLU A C 1
ATOM 1825 O O . GLU A 1 220 ? 9.475 6.894 -24.016 1.00 98.00 220 GLU A O 1
ATOM 1830 N N . VAL A 1 221 ? 8.639 7.699 -25.935 1.00 98.25 221 VAL A N 1
ATOM 1831 C CA . VAL A 1 221 ? 7.245 7.326 -25.642 1.00 98.25 221 VAL A CA 1
ATOM 1832 C C . VAL A 1 221 ? 7.113 5.807 -25.605 1.00 98.25 221 VAL A C 1
ATOM 1834 O O . VAL A 1 221 ? 6.587 5.260 -24.634 1.00 98.25 221 VAL A O 1
ATOM 1837 N N . GLU A 1 222 ? 7.645 5.115 -26.612 1.00 98.44 222 GLU A N 1
ATOM 1838 C CA . GLU A 1 222 ? 7.687 3.649 -26.621 1.00 98.44 222 GLU A CA 1
ATOM 1839 C C . GLU A 1 222 ? 8.569 3.096 -25.495 1.00 98.44 222 GLU A C 1
ATOM 1841 O O . GLU A 1 222 ? 8.235 2.070 -24.908 1.00 98.44 222 GLU A O 1
ATOM 1846 N N . MET A 1 223 ? 9.636 3.800 -25.100 1.00 98.44 223 MET A N 1
ATOM 1847 C CA . MET A 1 223 ? 10.455 3.399 -23.949 1.00 98.44 223 MET A CA 1
ATOM 1848 C C . MET A 1 223 ? 9.670 3.434 -22.631 1.00 98.44 223 MET A C 1
ATOM 1850 O O . MET A 1 223 ? 9.782 2.508 -21.829 1.00 98.44 223 MET A O 1
ATOM 1854 N N . LEU A 1 224 ? 8.852 4.467 -22.410 1.00 98.56 224 LEU A N 1
ATOM 1855 C CA . LEU A 1 224 ? 8.008 4.594 -21.215 1.00 98.56 224 LEU A CA 1
ATOM 1856 C C . LEU A 1 224 ? 6.881 3.552 -21.191 1.00 98.56 224 LEU A C 1
ATOM 1858 O O . LEU A 1 224 ? 6.615 2.955 -20.146 1.00 98.56 224 LEU A O 1
ATOM 1862 N N . LYS A 1 225 ? 6.253 3.275 -22.342 1.00 98.38 225 LYS A N 1
ATOM 1863 C CA . LYS A 1 225 ? 5.283 2.173 -22.467 1.00 98.38 225 LYS A CA 1
ATOM 1864 C C . LYS A 1 225 ? 5.938 0.832 -22.158 1.00 98.38 225 LYS A C 1
ATOM 1866 O O . LYS A 1 225 ? 5.411 0.064 -21.354 1.00 98.38 225 LYS A O 1
ATOM 1871 N N . ARG A 1 226 ? 7.125 0.588 -22.719 1.00 98.31 226 ARG A N 1
ATOM 1872 C CA . ARG A 1 226 ? 7.875 -0.647 -22.495 1.00 98.31 226 ARG A CA 1
ATOM 1873 C C . ARG A 1 226 ? 8.328 -0.798 -21.045 1.00 98.31 226 ARG A C 1
ATOM 1875 O O . ARG A 1 226 ? 8.287 -1.907 -20.522 1.00 98.31 226 ARG A O 1
ATOM 1882 N N . PHE A 1 227 ? 8.697 0.293 -20.370 1.00 98.25 227 PHE A N 1
ATOM 1883 C CA . PHE A 1 227 ? 8.956 0.289 -18.926 1.00 98.25 227 PHE A CA 1
ATOM 1884 C C . PHE A 1 227 ? 7.745 -0.231 -18.149 1.00 98.25 227 PHE A C 1
ATOM 1886 O O . PHE A 1 227 ? 7.876 -1.166 -17.358 1.00 98.25 227 PHE A O 1
ATOM 1893 N N . ARG A 1 228 ? 6.558 0.323 -18.421 1.00 97.00 228 ARG A N 1
ATOM 1894 C CA . ARG A 1 228 ? 5.313 -0.118 -17.786 1.00 97.00 228 ARG A CA 1
ATOM 1895 C C . ARG A 1 228 ? 5.041 -1.594 -18.061 1.00 97.00 228 ARG A C 1
ATOM 1897 O O . ARG A 1 228 ? 4.780 -2.329 -17.117 1.00 97.00 228 ARG A O 1
ATOM 1904 N N . GLU A 1 229 ? 5.114 -2.029 -19.315 1.00 97.62 229 GLU A N 1
ATOM 1905 C CA . GLU A 1 229 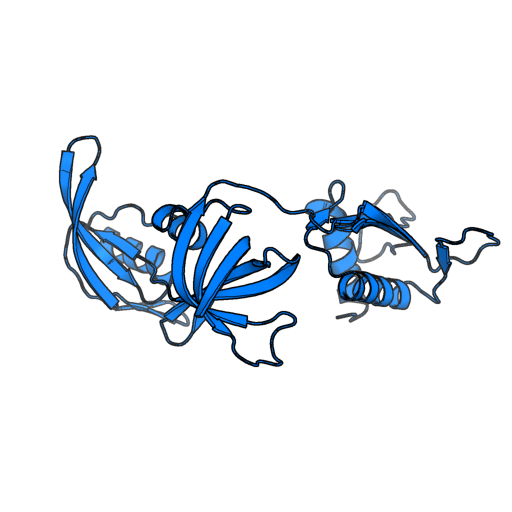? 4.924 -3.438 -19.685 1.00 97.62 229 GLU A CA 1
ATOM 1906 C C . GLU A 1 229 ? 5.879 -4.357 -18.926 1.00 97.62 229 GLU A C 1
ATOM 1908 O O . GLU A 1 229 ? 5.429 -5.317 -18.316 1.00 97.62 229 GLU A O 1
ATOM 1913 N N . ILE A 1 230 ? 7.172 -4.026 -18.866 1.00 97.81 230 ILE A N 1
ATOM 1914 C CA . ILE A 1 230 ? 8.157 -4.823 -18.124 1.00 97.81 230 ILE A CA 1
ATOM 1915 C C . ILE A 1 230 ? 7.778 -4.933 -16.649 1.00 97.81 230 ILE A C 1
ATOM 1917 O O . ILE A 1 230 ? 7.837 -6.027 -16.101 1.00 97.81 230 ILE A O 1
ATOM 1921 N N . VAL A 1 231 ? 7.376 -3.841 -15.994 1.00 97.25 231 VAL A N 1
ATOM 1922 C CA . VAL A 1 231 ? 6.964 -3.891 -14.581 1.00 97.25 231 VAL A CA 1
ATOM 1923 C C . VAL A 1 231 ? 5.702 -4.747 -14.405 1.00 97.25 231 VAL A C 1
ATOM 1925 O O . VAL A 1 231 ? 5.615 -5.524 -13.452 1.00 97.25 231 VAL A O 1
ATOM 1928 N N . LEU A 1 232 ? 4.741 -4.643 -15.328 1.00 95.44 232 LEU A N 1
ATOM 1929 C CA . LEU A 1 232 ? 3.494 -5.415 -15.306 1.00 95.44 232 LEU A CA 1
ATOM 1930 C C . LEU A 1 232 ? 3.696 -6.906 -15.589 1.00 95.44 232 LEU A C 1
ATOM 1932 O O . LEU A 1 232 ? 3.025 -7.721 -14.960 1.00 95.44 232 LEU A O 1
ATOM 1936 N N . ASP A 1 233 ? 4.601 -7.252 -16.497 1.00 95.56 233 ASP A N 1
ATOM 1937 C CA . ASP A 1 233 ? 4.923 -8.630 -16.871 1.00 95.56 233 ASP A CA 1
ATOM 1938 C C . ASP A 1 233 ? 5.822 -9.278 -15.816 1.00 95.56 233 ASP A C 1
ATOM 1940 O O . ASP A 1 233 ? 5.608 -10.419 -15.406 1.00 95.56 233 ASP A O 1
ATOM 1944 N N . TYR A 1 234 ? 6.821 -8.535 -15.330 1.00 96.56 234 TYR A N 1
ATOM 1945 C CA . TYR A 1 234 ? 7.733 -9.019 -14.302 1.00 96.56 234 TYR A CA 1
ATOM 1946 C C . TYR A 1 234 ? 7.014 -9.206 -12.965 1.00 96.56 234 TYR A C 1
ATOM 1948 O O . TYR A 1 234 ? 7.372 -10.119 -12.225 1.00 96.56 234 TYR A O 1
ATOM 1956 N N . GLN A 1 235 ? 5.996 -8.395 -12.657 1.00 94.94 235 GLN A N 1
ATOM 1957 C CA . GLN A 1 235 ? 5.246 -8.443 -11.397 1.00 94.94 235 GLN A CA 1
ATOM 1958 C C . GLN A 1 235 ? 6.182 -8.529 -10.178 1.00 94.94 235 GLN A C 1
ATOM 1960 O O . GLN A 1 235 ? 6.171 -9.541 -9.474 1.00 94.94 235 GLN A O 1
ATOM 1965 N N . PRO A 1 236 ? 7.028 -7.519 -9.914 1.00 95.88 236 PRO A N 1
ATOM 1966 C CA . PRO A 1 236 ? 7.866 -7.528 -8.718 1.00 95.88 236 PRO A CA 1
ATOM 1967 C C . PRO A 1 236 ? 7.009 -7.474 -7.445 1.00 95.88 236 PRO A C 1
ATOM 1969 O O . PRO A 1 236 ? 5.895 -6.950 -7.453 1.00 95.88 236 PRO A O 1
ATOM 1972 N N . ASP A 1 237 ? 7.509 -8.044 -6.352 1.00 94.81 237 ASP A N 1
ATOM 1973 C CA . ASP A 1 237 ? 7.008 -7.749 -5.002 1.00 94.81 237 ASP A CA 1
ATOM 1974 C C . ASP A 1 237 ? 7.597 -6.439 -4.491 1.00 94.81 237 ASP A C 1
ATOM 1976 O O . ASP A 1 237 ? 6.908 -5.649 -3.855 1.00 94.81 237 ASP A O 1
ATOM 1980 N N . ILE A 1 238 ? 8.878 -6.215 -4.794 1.00 95.38 238 ILE A N 1
ATOM 1981 C CA . ILE A 1 238 ? 9.641 -5.054 -4.352 1.00 95.38 238 ILE A CA 1
ATOM 1982 C C . ILE A 1 238 ? 10.293 -4.423 -5.575 1.00 95.38 238 ILE A C 1
ATOM 1984 O O . ILE A 1 238 ? 11.039 -5.079 -6.307 1.00 95.38 238 ILE A O 1
ATOM 1988 N N . ILE A 1 239 ? 10.038 -3.134 -5.772 1.00 97.56 239 ILE A N 1
ATOM 1989 C CA . ILE A 1 239 ? 10.814 -2.308 -6.693 1.00 97.56 239 ILE A CA 1
ATOM 1990 C C . ILE A 1 239 ? 11.821 -1.519 -5.860 1.00 97.56 239 ILE A C 1
ATOM 1992 O O . ILE A 1 239 ? 11.470 -0.970 -4.818 1.00 97.56 239 ILE A O 1
ATOM 1996 N N . THR A 1 240 ? 13.080 -1.504 -6.283 1.00 97.44 240 THR A N 1
ATOM 1997 C CA . THR A 1 240 ? 14.173 -0.856 -5.549 1.00 97.44 240 THR A CA 1
ATOM 1998 C C . THR A 1 240 ? 15.066 -0.034 -6.481 1.00 97.44 240 THR A C 1
ATOM 2000 O O . THR A 1 240 ? 14.936 -0.100 -7.701 1.00 97.44 240 THR A O 1
ATOM 2003 N N . GLY A 1 241 ? 15.966 0.753 -5.906 1.00 97.19 241 GLY A N 1
ATOM 2004 C CA . GLY A 1 241 ? 16.898 1.618 -6.621 1.00 97.19 241 GLY A CA 1
ATOM 2005 C C . GLY A 1 241 ? 17.579 2.594 -5.663 1.00 97.19 241 GLY A C 1
ATOM 2006 O O . GLY A 1 241 ? 17.369 2.532 -4.446 1.00 97.19 241 GLY A O 1
ATOM 2007 N N . TYR A 1 242 ? 18.425 3.477 -6.189 1.00 97.94 242 TYR A N 1
ATOM 2008 C CA . TYR A 1 242 ? 19.139 4.471 -5.388 1.00 97.94 242 TYR A CA 1
ATOM 2009 C C . TYR A 1 242 ? 18.551 5.860 -5.630 1.00 97.94 242 TYR A C 1
ATOM 2011 O O . TYR A 1 242 ? 18.639 6.391 -6.726 1.00 97.94 242 TYR A O 1
ATOM 2019 N N . PHE A 1 243 ? 17.968 6.463 -4.589 1.00 97.25 243 PHE A N 1
ATOM 2020 C CA . PHE A 1 243 ? 17.263 7.752 -4.677 1.00 97.25 243 PHE A CA 1
ATOM 2021 C C . PHE A 1 243 ? 16.065 7.762 -5.655 1.00 97.25 243 PHE A C 1
ATOM 2023 O O . PHE A 1 243 ? 15.610 8.819 -6.088 1.00 97.25 243 PHE A O 1
ATOM 2030 N N . SER A 1 244 ? 15.479 6.597 -5.936 1.00 97.44 244 SER A N 1
ATOM 2031 C CA . SER A 1 244 ? 14.413 6.456 -6.935 1.00 97.44 244 SER A CA 1
ATOM 2032 C C . SER A 1 244 ? 13.105 7.153 -6.580 1.00 97.44 244 SER A C 1
ATOM 2034 O O . SER A 1 244 ? 12.465 7.722 -7.462 1.00 97.44 244 SER A O 1
ATOM 2036 N N . ASP A 1 245 ? 12.751 7.226 -5.296 1.00 96.88 245 ASP A N 1
ATOM 2037 C CA . ASP A 1 245 ? 11.590 8.006 -4.840 1.00 96.88 245 ASP A CA 1
ATOM 2038 C C . ASP A 1 245 ? 11.798 9.521 -4.992 1.00 96.88 245 ASP A C 1
ATOM 2040 O O . ASP A 1 245 ? 10.833 10.275 -5.104 1.00 96.88 245 ASP A O 1
ATOM 2044 N N . GLY A 1 246 ? 13.053 9.980 -4.978 1.00 97.06 246 GLY A N 1
ATOM 2045 C CA . GLY A 1 246 ? 13.408 11.396 -5.083 1.00 97.06 246 GLY A CA 1
ATOM 2046 C C . GLY A 1 246 ? 13.771 11.847 -6.497 1.00 97.06 246 GLY A C 1
ATOM 2047 O O . GLY A 1 246 ? 13.685 13.040 -6.790 1.00 97.06 246 GLY A O 1
ATOM 2048 N N . PHE A 1 247 ? 14.162 10.915 -7.369 1.00 97.56 247 PHE A N 1
ATOM 2049 C CA . PHE A 1 247 ? 14.606 11.197 -8.730 1.00 97.56 247 PHE A CA 1
ATOM 2050 C C . PHE A 1 247 ? 13.903 10.313 -9.759 1.00 97.56 247 PHE A C 1
ATOM 2052 O O . PHE A 1 247 ? 13.047 10.827 -10.473 1.00 97.56 247 PHE A O 1
ATOM 2059 N N . ASP A 1 248 ? 14.209 9.014 -9.825 1.00 98.25 248 ASP A N 1
ATOM 2060 C CA . ASP A 1 248 ? 13.803 8.153 -10.946 1.00 98.25 248 ASP A CA 1
ATOM 2061 C C . ASP A 1 248 ? 12.286 8.135 -11.186 1.00 98.25 248 ASP A C 1
ATOM 2063 O O . ASP A 1 248 ? 11.822 8.493 -12.272 1.00 98.25 248 ASP A O 1
ATOM 2067 N N . PHE A 1 249 ? 11.488 7.755 -10.182 1.00 97.69 249 PHE A N 1
ATOM 2068 C CA . PHE A 1 249 ? 10.037 7.619 -10.339 1.00 97.69 249 PHE A CA 1
ATOM 2069 C C . PHE A 1 249 ? 9.328 8.960 -10.548 1.00 97.69 249 PHE A C 1
ATOM 2071 O O . PHE A 1 249 ? 8.510 9.031 -11.469 1.00 97.69 249 PHE A O 1
ATOM 2078 N N . PRO A 1 250 ? 9.637 10.044 -9.804 1.00 97.69 250 PRO A N 1
ATOM 2079 C CA . PRO A 1 250 ? 9.107 11.369 -10.128 1.00 97.69 250 PRO A CA 1
ATOM 2080 C C . PRO A 1 250 ? 9.440 11.820 -11.557 1.00 97.69 250 PRO A C 1
ATOM 2082 O O . PRO A 1 250 ? 8.593 12.414 -12.234 1.00 97.69 250 PRO A O 1
ATOM 2085 N N . TYR A 1 251 ? 10.650 11.521 -12.039 1.00 98.19 251 TYR A N 1
ATOM 2086 C CA . TYR A 1 251 ? 11.085 11.878 -13.387 1.00 98.19 251 TYR A CA 1
ATOM 2087 C C . TYR A 1 251 ? 10.318 11.081 -14.443 1.00 98.19 251 TYR A C 1
ATOM 2089 O O . TYR A 1 251 ? 9.733 11.680 -15.347 1.00 98.19 251 TYR A O 1
ATOM 2097 N N . ILE A 1 252 ? 10.256 9.752 -14.303 1.00 97.94 252 ILE A N 1
ATOM 2098 C CA . ILE A 1 252 ? 9.469 8.862 -15.169 1.00 97.94 252 ILE A CA 1
ATOM 2099 C C . ILE A 1 252 ? 8.009 9.319 -15.200 1.00 97.94 252 ILE A C 1
ATOM 2101 O O . ILE A 1 252 ? 7.461 9.481 -16.289 1.00 97.94 252 ILE A O 1
ATOM 2105 N N . ASN A 1 253 ? 7.401 9.592 -14.040 1.00 97.44 253 ASN A N 1
ATOM 2106 C CA . ASN A 1 253 ? 6.014 10.046 -13.947 1.00 97.44 253 ASN A CA 1
ATOM 2107 C C . ASN A 1 253 ? 5.800 11.361 -14.709 1.00 97.44 253 ASN A C 1
ATOM 2109 O O . ASN A 1 253 ? 4.916 11.452 -15.555 1.00 97.44 253 ASN A O 1
ATOM 2113 N N . THR A 1 254 ? 6.671 12.350 -14.499 1.00 98.06 254 THR A N 1
ATOM 2114 C CA . THR A 1 254 ? 6.583 13.646 -15.189 1.00 98.06 254 THR A CA 1
ATOM 2115 C C . THR A 1 254 ? 6.735 13.503 -16.710 1.00 98.06 254 THR A C 1
ATOM 2117 O O . THR A 1 254 ? 6.037 14.172 -17.479 1.00 98.06 254 THR A O 1
ATOM 2120 N N . ARG A 1 255 ? 7.638 12.627 -17.181 1.00 97.81 255 ARG A N 1
ATOM 2121 C CA . ARG A 1 255 ? 7.789 12.339 -18.619 1.00 97.81 255 ARG A CA 1
ATOM 2122 C C . ARG A 1 255 ? 6.572 11.612 -19.179 1.00 97.81 255 ARG A C 1
ATOM 2124 O O . ARG A 1 255 ? 6.113 11.970 -20.261 1.00 97.81 255 ARG A O 1
ATOM 2131 N N . ALA A 1 256 ? 6.035 10.636 -18.454 1.00 97.25 256 ALA A N 1
ATOM 2132 C CA . ALA A 1 256 ? 4.845 9.895 -18.853 1.00 97.25 256 ALA A CA 1
ATOM 2133 C C . ALA A 1 256 ? 3.617 10.814 -18.963 1.00 97.25 256 ALA A C 1
ATOM 2135 O O . ALA A 1 256 ? 2.940 10.800 -19.992 1.00 97.25 256 ALA A O 1
ATOM 2136 N N . GLU A 1 257 ? 3.401 11.696 -17.982 1.00 96.94 257 GLU A N 1
ATOM 2137 C CA . GLU A 1 257 ? 2.337 12.709 -17.997 1.00 96.94 257 GLU A CA 1
ATOM 2138 C C . GLU A 1 257 ? 2.454 13.649 -19.202 1.00 96.94 257 GLU A C 1
ATOM 2140 O O . GLU A 1 257 ? 1.468 13.881 -19.904 1.00 96.94 257 GLU A O 1
ATOM 2145 N N . LYS A 1 258 ? 3.667 14.139 -19.495 1.00 95.75 258 LYS A N 1
ATOM 2146 C CA . LYS A 1 258 ? 3.943 14.996 -20.660 1.00 95.75 258 LYS A CA 1
ATOM 2147 C C . LYS A 1 258 ? 3.536 14.344 -21.986 1.00 95.75 258 LYS A C 1
ATOM 2149 O O . LYS A 1 258 ? 3.147 15.054 -22.912 1.00 95.75 258 LYS A O 1
ATOM 2154 N N . TYR A 1 259 ? 3.660 13.023 -22.092 1.00 94.12 259 TYR A N 1
ATOM 2155 C CA . TYR A 1 259 ? 3.338 12.260 -23.300 1.00 94.12 259 TYR A CA 1
ATOM 2156 C C . TYR A 1 259 ? 1.975 11.560 -23.246 1.00 94.12 259 TYR A C 1
ATOM 2158 O O . TYR A 1 259 ? 1.637 10.836 -24.181 1.00 94.12 259 TYR A O 1
ATOM 2166 N N . HIS A 1 260 ? 1.188 11.774 -22.185 1.00 93.44 260 HIS A N 1
ATOM 2167 C CA . HIS A 1 260 ? -0.089 11.094 -21.949 1.00 93.44 260 HIS A CA 1
ATOM 2168 C C . HIS A 1 260 ? 0.022 9.557 -21.990 1.00 93.44 260 HIS A C 1
ATOM 2170 O O . HIS A 1 260 ? -0.864 8.863 -22.492 1.00 93.44 260 HIS A O 1
ATOM 2176 N N . VAL A 1 261 ? 1.128 9.026 -21.463 1.00 88.44 261 VAL A N 1
ATOM 2177 C CA . VAL A 1 261 ? 1.349 7.587 -21.287 1.00 88.44 261 VAL A CA 1
ATOM 2178 C C . VAL A 1 261 ? 0.840 7.197 -19.898 1.00 88.44 261 VAL A C 1
ATOM 2180 O O . VAL A 1 261 ? 1.461 7.547 -18.900 1.00 88.44 261 VAL A O 1
ATOM 2183 N N . ASN A 1 262 ? -0.295 6.489 -19.846 1.00 68.94 262 ASN A N 1
ATOM 2184 C CA . ASN A 1 262 ? -0.903 5.948 -18.617 1.00 68.94 262 ASN A CA 1
ATOM 2185 C C . ASN A 1 262 ? -0.549 4.471 -18.400 1.00 68.94 262 ASN A C 1
ATOM 2187 O O . ASN A 1 262 ? -0.479 3.728 -19.410 1.00 68.94 262 ASN A O 1
#

Nearest PDB structures (foldseek):
  5n2g-assembly1_A  TM=6.706E-01  e=4.664E-10  Vaccinia virus Copenhagen
  5n2h-assembly1_A  TM=6.659E-01  e=9.066E-10  Vaccinia virus Copenhagen
  8hoy-assembly1_A  TM=6.322E-01  e=3.535E-10  Monkeypox virus
  8hm0-assembly1_A  TM=6.372E-01  e=1.196E-09  Monkeypox virus
  8hdz-assembly1_A  TM=6.409E-01  e=2.745E-09  Monkeypox virus

Mean predicted aligned error: 4.62 Å

Radius of gyration: 24.05 Å; Cα contacts (8 Å, |Δi|>4): 522; chains: 1; bounding box: 49×44×70 Å

Sequence (262 aa):
MKIQFYPYDFEYKVKDDKTYVYMYSKLEDGTKICVKHESCAFFYAEKNITIEVPNRNEIAKVMHTEPIEMDLLGKKINVFKIYTNSPKSVSILAKEFSQKGIKTYEQNILFIHRYLRDLQITPMTLVEAEGEFVNSTKYRVPLFLADKVKDIGKEANHQWKILAVDIETYAKKKEIDPHKNPILMIAFYGVNEAGEIYKKVLTWKRFPHKLDYLEVVSDEVEMLKRFREIVLDYQPDIITGYFSDGFDFPYINTRAEKYHVN